Protein AF-A0A914VDE6-F1 (afdb_monomer_lite)

Structure (mmCIF, N/CA/C/O backbone):
data_AF-A0A914VDE6-F1
#
_entry.id   AF-A0A914VDE6-F1
#
loop_
_atom_site.group_PDB
_atom_site.id
_atom_site.type_symbol
_atom_site.label_atom_id
_atom_site.label_alt_id
_atom_site.label_comp_id
_atom_site.label_asym_id
_atom_site.label_entity_id
_atom_site.label_seq_id
_atom_site.pdbx_PDB_ins_code
_atom_site.Cartn_x
_atom_site.Cartn_y
_atom_site.Cartn_z
_atom_site.occupancy
_atom_site.B_iso_or_equiv
_atom_site.auth_seq_id
_atom_site.auth_comp_id
_atom_site.auth_asym_id
_atom_site.auth_atom_id
_atom_site.pdbx_PDB_model_num
ATOM 1 N N . MET A 1 1 ? -70.620 -7.466 1.482 1.00 40.00 1 MET A N 1
ATOM 2 C CA . MET A 1 1 ? -69.254 -8.010 1.643 1.00 40.00 1 MET A CA 1
ATOM 3 C C . MET A 1 1 ? -68.571 -7.242 2.768 1.00 40.00 1 MET A C 1
ATOM 5 O O . MET A 1 1 ? -68.275 -6.070 2.587 1.00 40.00 1 MET A O 1
ATOM 9 N N . ARG A 1 2 ? -68.437 -7.839 3.959 1.00 36.03 2 ARG A N 1
ATOM 10 C CA . ARG A 1 2 ? -67.707 -7.256 5.099 1.00 36.03 2 ARG A CA 1
ATOM 11 C C . ARG A 1 2 ? -66.388 -8.013 5.226 1.00 36.03 2 ARG A C 1
ATOM 13 O O . ARG A 1 2 ? -66.414 -9.221 5.429 1.00 36.03 2 ARG A O 1
ATOM 20 N N . TRP A 1 3 ? -65.269 -7.316 5.065 1.00 41.69 3 TRP A N 1
ATOM 21 C CA . TRP A 1 3 ? -63.942 -7.862 5.333 1.00 41.69 3 TRP A CA 1
ATOM 22 C C . TRP A 1 3 ? -63.671 -7.716 6.829 1.00 41.69 3 TRP A C 1
ATOM 24 O O . TRP A 1 3 ? -63.527 -6.602 7.330 1.00 41.69 3 TRP A O 1
ATOM 34 N N . SER A 1 4 ? -63.657 -8.831 7.554 1.00 43.22 4 SER A N 1
ATOM 35 C CA . SER A 1 4 ? -63.187 -8.857 8.937 1.00 43.22 4 SER A CA 1
ATOM 36 C C . SER A 1 4 ? -61.665 -8.772 8.919 1.00 43.22 4 SER A C 1
ATOM 38 O O . SER A 1 4 ? -60.990 -9.738 8.576 1.00 43.22 4 SER A O 1
ATOM 40 N N . VAL A 1 5 ? -61.120 -7.605 9.259 1.00 53.44 5 VAL A N 1
ATOM 41 C CA . VAL A 1 5 ? -59.685 -7.440 9.504 1.00 53.44 5 VAL A CA 1
ATOM 42 C C . VAL A 1 5 ? -59.390 -8.040 10.878 1.00 53.44 5 VAL A C 1
ATOM 44 O O . VAL A 1 5 ? -59.626 -7.412 11.907 1.00 53.44 5 VAL A O 1
ATOM 47 N N . THR A 1 6 ? -58.922 -9.285 10.915 1.00 48.94 6 THR A N 1
ATOM 48 C CA . THR A 1 6 ? -58.373 -9.888 12.133 1.00 48.94 6 THR A CA 1
ATOM 49 C C . THR A 1 6 ? -57.046 -9.215 12.462 1.00 48.94 6 THR A C 1
ATOM 51 O O . THR A 1 6 ? -56.031 -9.464 11.814 1.00 48.94 6 THR A O 1
ATOM 54 N N . VAL A 1 7 ? -57.063 -8.347 13.473 1.00 59.28 7 VAL A N 1
ATOM 55 C CA . VAL A 1 7 ? -55.859 -7.772 14.077 1.00 59.28 7 VAL A CA 1
ATOM 56 C C . VAL A 1 7 ? -55.113 -8.902 14.785 1.00 59.28 7 VAL A C 1
ATOM 58 O O . VAL A 1 7 ? -55.550 -9.396 15.822 1.00 59.28 7 VAL A O 1
ATOM 61 N N . VAL A 1 8 ? -54.000 -9.347 14.202 1.00 60.84 8 VAL A N 1
ATOM 62 C CA . VAL A 1 8 ? -53.107 -10.325 14.831 1.00 60.84 8 VAL A CA 1
ATOM 63 C C . VAL A 1 8 ? -52.369 -9.617 15.968 1.00 60.84 8 VAL A C 1
ATOM 65 O O . VAL A 1 8 ? -51.414 -8.876 15.743 1.00 60.84 8 VAL A O 1
ATOM 68 N N . LEU A 1 9 ? -52.839 -9.815 17.200 1.00 61.19 9 LEU A N 1
ATOM 69 C CA . LEU A 1 9 ? -52.156 -9.376 18.417 1.00 61.19 9 LEU A CA 1
ATOM 70 C C . LEU A 1 9 ? -50.896 -10.231 18.605 1.00 61.19 9 LEU A C 1
ATOM 72 O O . LEU A 1 9 ? -50.951 -11.340 19.133 1.00 61.19 9 LEU A O 1
ATOM 76 N N . LEU A 1 10 ? -49.752 -9.726 18.140 1.00 60.16 10 LEU A N 1
ATOM 77 C CA . LEU A 1 10 ? -48.447 -10.310 18.448 1.00 60.16 10 LEU A CA 1
ATOM 78 C C . LEU A 1 10 ? -48.245 -10.284 19.974 1.00 60.16 10 LEU A C 1
ATOM 80 O O . LEU A 1 10 ? -48.389 -9.221 20.583 1.00 60.16 10 LEU A O 1
ATOM 84 N N . PRO A 1 11 ? -47.928 -11.422 20.618 1.00 80.56 11 PRO A N 1
ATOM 85 C CA . PRO A 1 11 ? -47.810 -11.480 22.068 1.00 80.56 11 PRO A CA 1
ATOM 86 C C . PRO A 1 11 ? -46.694 -10.542 22.540 1.00 80.56 11 PRO A C 1
ATOM 88 O O . PRO A 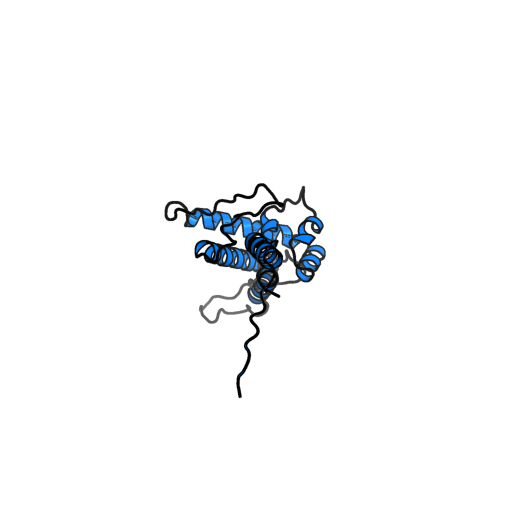1 11 ? -45.637 -10.445 21.914 1.00 80.56 11 PRO A O 1
ATOM 91 N N . SER A 1 12 ? -46.919 -9.859 23.662 1.00 73.75 12 SER A N 1
ATOM 92 C CA . SER A 1 12 ? -46.016 -8.845 24.235 1.00 73.75 12 SER A CA 1
ATOM 93 C C . SER A 1 12 ? -44.564 -9.323 24.381 1.00 73.75 12 SER A C 1
ATOM 95 O O . SER A 1 12 ? -43.633 -8.536 24.224 1.00 73.75 12 SER A O 1
ATOM 97 N N . ALA A 1 13 ? -44.352 -10.625 24.587 1.00 75.19 13 ALA A N 1
ATOM 98 C CA . ALA A 1 13 ? -43.032 -11.251 24.635 1.00 75.19 13 ALA A CA 1
ATOM 99 C C . ALA A 1 13 ? -42.281 -11.242 23.285 1.00 75.19 13 ALA A C 1
ATOM 101 O O . ALA A 1 13 ? -41.056 -11.133 23.271 1.00 75.19 13 ALA A O 1
ATOM 102 N N . LEU A 1 14 ? -42.988 -11.337 22.153 1.00 77.50 14 LEU A N 1
ATOM 103 C CA . LEU A 1 14 ? -42.406 -11.250 20.807 1.00 77.50 14 LEU A CA 1
ATOM 104 C C . LEU A 1 14 ? -42.003 -9.809 20.474 1.00 77.50 14 LEU A C 1
ATOM 106 O O . LEU A 1 14 ? -40.910 -9.595 19.958 1.00 77.50 14 LEU A O 1
ATOM 110 N N . LEU A 1 15 ? -42.829 -8.827 20.856 1.00 79.81 15 LEU A N 1
ATOM 111 C CA . LEU A 1 15 ? -42.495 -7.401 20.756 1.00 79.81 15 LEU A CA 1
ATOM 112 C C . LEU A 1 15 ? -41.271 -7.045 21.607 1.00 79.81 15 LEU A C 1
ATOM 114 O O . LEU A 1 15 ? -40.371 -6.369 21.117 1.00 79.81 15 LEU A O 1
ATOM 118 N N . LEU A 1 16 ? -41.192 -7.551 22.842 1.00 79.88 16 LEU A N 1
ATOM 119 C CA . LEU A 1 16 ? -40.047 -7.320 23.725 1.00 79.88 16 LEU A CA 1
ATOM 120 C C . LEU A 1 16 ? -38.760 -7.966 23.184 1.00 79.88 16 LEU A C 1
ATOM 122 O O . LEU A 1 16 ? -37.699 -7.354 23.244 1.00 79.88 16 LEU A O 1
ATOM 126 N N . ARG A 1 17 ? -38.843 -9.175 22.605 1.00 78.44 17 ARG A N 1
ATOM 127 C CA . ARG A 1 17 ? -37.700 -9.830 21.941 1.00 78.44 17 ARG A CA 1
ATOM 128 C C . ARG A 1 17 ? -37.241 -9.079 20.690 1.00 78.44 17 ARG A C 1
ATOM 130 O O . ARG A 1 17 ? -36.041 -8.93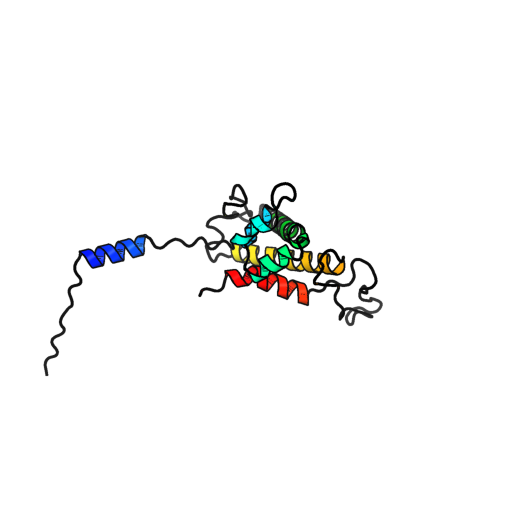2 20.502 1.00 78.44 17 ARG A O 1
ATOM 137 N N . LEU A 1 18 ? -38.162 -8.575 19.869 1.00 77.50 18 LEU A N 1
ATOM 138 C CA . LEU A 1 18 ? -37.838 -7.726 18.715 1.00 77.50 18 LEU A CA 1
ATOM 139 C C . LEU A 1 18 ? -37.200 -6.394 19.143 1.00 77.50 18 LEU A C 1
ATOM 141 O O . LEU A 1 18 ? -36.202 -5.989 18.557 1.00 77.50 18 LEU A O 1
ATOM 145 N N . LEU A 1 19 ? -37.710 -5.754 20.199 1.00 78.06 19 LEU A N 1
ATOM 146 C CA . LEU A 1 19 ? -37.115 -4.549 20.794 1.00 78.06 19 LEU A CA 1
ATOM 147 C C . LEU A 1 19 ? -35.708 -4.807 21.350 1.00 78.06 19 LEU A C 1
ATOM 149 O O . LEU A 1 19 ? -34.807 -4.009 21.114 1.00 78.06 19 LEU A O 1
ATOM 153 N N . LEU A 1 20 ? -35.493 -5.934 22.033 1.00 77.69 20 LEU A N 1
ATOM 154 C CA . LEU A 1 20 ? -34.169 -6.342 22.515 1.00 77.69 20 LEU A CA 1
ATOM 155 C C . LEU A 1 20 ? -33.201 -6.630 21.357 1.00 77.69 20 LEU A C 1
ATOM 157 O O . LEU A 1 20 ? -32.046 -6.229 21.429 1.00 77.69 20 LEU A O 1
ATOM 161 N N . LEU A 1 21 ? -33.660 -7.260 20.271 1.00 70.94 21 LEU A N 1
ATOM 162 C CA . LEU A 1 21 ? -32.840 -7.490 19.075 1.00 70.94 21 LEU A CA 1
ATOM 163 C C . LEU A 1 21 ? -32.467 -6.181 18.362 1.00 70.94 21 LEU A C 1
ATOM 165 O O . LEU A 1 21 ? -31.343 -6.051 17.890 1.00 70.94 21 LEU A O 1
ATOM 169 N N . LEU A 1 22 ? -33.365 -5.190 18.337 1.00 65.38 22 LEU A N 1
ATOM 170 C CA . LEU A 1 22 ? -33.079 -3.856 17.795 1.00 65.38 22 LEU A CA 1
ATOM 171 C C . LEU A 1 22 ? -32.087 -3.072 18.675 1.00 65.38 22 LEU A C 1
ATOM 173 O O . LEU A 1 22 ? -31.223 -2.369 18.151 1.00 65.38 22 LEU A O 1
ATOM 177 N N . LEU A 1 23 ? -32.160 -3.231 20.002 1.00 60.91 23 LEU A N 1
ATOM 178 C CA . LEU A 1 23 ? -31.222 -2.629 20.962 1.00 60.91 23 LEU A CA 1
ATOM 179 C C . LEU A 1 23 ? -29.826 -3.277 20.939 1.00 60.91 23 LEU A C 1
ATOM 181 O O . LEU A 1 23 ? -28.852 -2.622 21.304 1.00 60.91 23 LEU A O 1
ATOM 185 N N . VAL A 1 24 ? -29.713 -4.531 20.489 1.00 57.75 24 VAL A N 1
ATOM 186 C CA . VAL A 1 24 ? -28.442 -5.266 20.322 1.00 57.75 24 VAL A CA 1
ATOM 187 C C . VAL A 1 24 ? -28.056 -5.335 18.840 1.00 57.75 24 VAL A C 1
ATOM 189 O O . VAL A 1 24 ? -27.481 -6.311 18.369 1.00 57.75 24 VAL A O 1
ATOM 192 N N . SER A 1 25 ? -28.347 -4.282 18.073 1.00 54.47 25 SER A N 1
ATOM 193 C CA . SER A 1 25 ? -27.702 -4.109 16.772 1.00 54.47 25 SER A CA 1
ATOM 194 C C . SER A 1 25 ? -26.197 -3.965 17.033 1.00 54.47 25 SER A C 1
ATOM 196 O O . SER A 1 25 ? -25.809 -2.990 17.686 1.00 54.47 25 SER A O 1
ATOM 198 N N . PRO A 1 26 ? -25.324 -4.894 16.592 1.00 55.38 26 PRO A N 1
ATOM 199 C CA . PRO A 1 26 ? -23.895 -4.686 16.733 1.00 55.38 26 PRO A CA 1
ATOM 200 C C . PRO A 1 26 ? -23.574 -3.406 15.969 1.00 55.38 26 PRO A C 1
ATOM 202 O O . PRO A 1 26 ? -23.800 -3.324 14.763 1.00 55.38 26 PRO A O 1
ATOM 205 N N . THR A 1 27 ? -23.090 -2.380 16.671 1.00 52.03 27 THR A N 1
ATOM 206 C CA . THR A 1 27 ? -22.496 -1.214 16.020 1.00 52.03 27 THR A CA 1
ATOM 207 C C . THR A 1 27 ? -21.268 -1.738 15.299 1.00 52.03 27 THR A C 1
ATOM 209 O O . THR A 1 27 ? -20.206 -1.879 15.906 1.00 52.03 27 THR A O 1
ATOM 212 N N . HIS A 1 28 ? -21.449 -2.158 14.051 1.00 54.28 28 HIS A N 1
ATOM 213 C CA . HIS A 1 28 ? -20.405 -2.777 13.266 1.00 54.28 28 HIS A CA 1
ATOM 214 C C . HIS A 1 28 ? -19.329 -1.710 13.082 1.00 54.28 28 HIS A C 1
ATOM 216 O O . HIS A 1 28 ? -19.524 -0.719 12.380 1.00 54.28 28 HIS A O 1
ATOM 222 N N . THR A 1 29 ? -18.230 -1.840 13.821 1.00 54.72 29 THR A N 1
ATOM 223 C CA . THR A 1 29 ? -17.093 -0.934 13.707 1.00 54.72 29 THR A CA 1
ATOM 224 C C . THR A 1 29 ? -16.455 -1.216 12.361 1.00 54.72 29 THR A C 1
ATOM 226 O O . THR A 1 29 ? -15.722 -2.190 12.202 1.00 54.72 29 THR A O 1
ATOM 229 N N . PHE A 1 30 ? -16.802 -0.398 11.380 1.00 69.75 30 PHE A N 1
ATOM 230 C CA . PHE A 1 30 ? -16.391 -0.530 9.994 1.00 69.75 30 PHE A CA 1
ATOM 231 C C . PHE A 1 30 ? -14.993 0.081 9.796 1.00 69.75 30 PHE A C 1
ATOM 233 O O . PHE A 1 30 ? -14.779 0.945 8.958 1.00 69.75 30 PHE A O 1
ATOM 240 N N . GLU A 1 31 ? -14.028 -0.312 10.636 1.00 77.06 31 GLU A N 1
ATOM 241 C CA . GLU A 1 31 ? -12.625 -0.056 10.317 1.00 77.06 31 GLU A CA 1
ATOM 242 C C . GLU A 1 31 ? -12.134 -1.195 9.415 1.00 77.06 31 GLU A C 1
ATOM 244 O O . GLU A 1 31 ? -12.239 -2.365 9.810 1.00 77.06 31 GLU A O 1
ATOM 249 N N . PRO A 1 32 ? -11.577 -0.898 8.229 1.00 83.19 32 PRO A N 1
ATOM 250 C CA . PRO A 1 32 ? -11.040 -1.929 7.361 1.00 83.19 32 PRO A CA 1
ATOM 251 C C . PRO A 1 32 ? -9.931 -2.701 8.068 1.00 83.19 32 PRO A C 1
ATOM 253 O O . PRO A 1 32 ? -8.920 -2.137 8.492 1.00 83.19 32 PRO A O 1
ATOM 256 N N . LYS A 1 33 ? -10.088 -4.024 8.159 1.00 86.94 33 LYS A N 1
ATOM 257 C CA . LYS A 1 33 ? -9.131 -4.879 8.875 1.00 86.94 33 LYS A CA 1
ATOM 258 C C . LYS A 1 33 ? -7.705 -4.746 8.328 1.00 86.94 33 LYS A C 1
ATOM 260 O O . LYS A 1 33 ? -6.751 -4.823 9.095 1.00 86.94 33 LYS A O 1
ATOM 265 N N . TRP A 1 34 ? -7.540 -4.475 7.035 1.00 89.56 34 TRP A N 1
ATOM 266 C CA . TRP A 1 34 ? -6.225 -4.349 6.402 1.00 89.56 34 TRP A CA 1
ATOM 267 C C . TRP A 1 34 ? -5.365 -3.206 6.9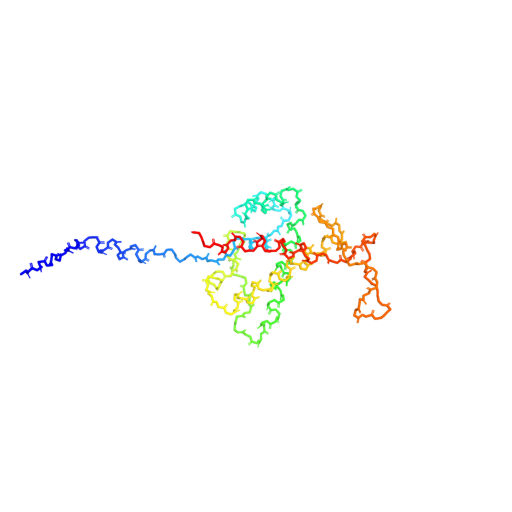78 1.00 89.56 34 TRP A C 1
ATOM 269 O O . TRP A 1 34 ? -4.139 -3.271 6.887 1.00 89.56 34 TRP A O 1
ATOM 279 N N . TRP A 1 35 ? -5.950 -2.210 7.664 1.00 91.00 35 TRP A N 1
ATOM 280 C CA . TRP A 1 35 ? -5.184 -1.179 8.385 1.00 91.00 35 TRP A CA 1
ATOM 281 C C . TRP A 1 35 ? -4.281 -1.755 9.484 1.00 91.00 35 TRP A C 1
ATOM 283 O O . TRP A 1 35 ? -3.317 -1.101 9.886 1.00 91.00 35 TRP A O 1
ATOM 293 N N . ARG A 1 36 ? -4.490 -3.013 9.911 1.00 91.06 36 ARG A N 1
ATOM 294 C CA . ARG A 1 36 ? -3.564 -3.729 10.811 1.00 91.06 36 ARG A CA 1
ATOM 295 C C . ARG A 1 36 ? -2.145 -3.846 10.291 1.00 91.06 36 ARG A C 1
ATOM 297 O O . ARG A 1 36 ? -1.229 -3.941 11.107 1.00 91.06 36 ARG A O 1
ATOM 304 N N . LEU A 1 37 ? -1.946 -3.780 8.977 1.00 94.06 37 LEU A N 1
ATOM 305 C CA . LEU A 1 37 ? -0.615 -3.783 8.374 1.00 94.06 37 LEU A CA 1
ATOM 306 C C . LEU A 1 37 ? 0.268 -2.641 8.898 1.00 94.06 37 LEU A C 1
ATOM 308 O O . LEU A 1 37 ? 1.481 -2.803 8.970 1.00 94.06 37 LEU A O 1
ATOM 312 N N . TYR A 1 38 ? -0.315 -1.530 9.363 1.00 94.69 38 TYR A N 1
ATOM 313 C CA . TYR A 1 38 ? 0.421 -0.443 10.019 1.00 94.69 38 TYR A CA 1
ATOM 314 C C . TYR A 1 38 ? 1.337 -0.930 11.161 1.00 94.69 38 TYR A C 1
ATOM 316 O O . TYR A 1 38 ? 2.449 -0.421 11.338 1.00 94.69 38 TYR A O 1
ATOM 324 N N . TRP A 1 39 ? 0.905 -1.946 11.915 1.00 93.38 39 TRP A N 1
ATOM 325 C CA . TRP A 1 39 ? 1.635 -2.505 13.059 1.00 93.38 39 TRP A CA 1
ATOM 326 C C . TRP A 1 39 ? 2.693 -3.548 12.681 1.00 93.38 39 TRP A C 1
ATOM 328 O O . TRP A 1 39 ? 3.300 -4.153 13.566 1.00 93.38 39 TRP A O 1
ATOM 338 N N . TYR A 1 40 ? 2.932 -3.777 11.389 1.00 95.12 40 TYR A N 1
ATOM 339 C CA . T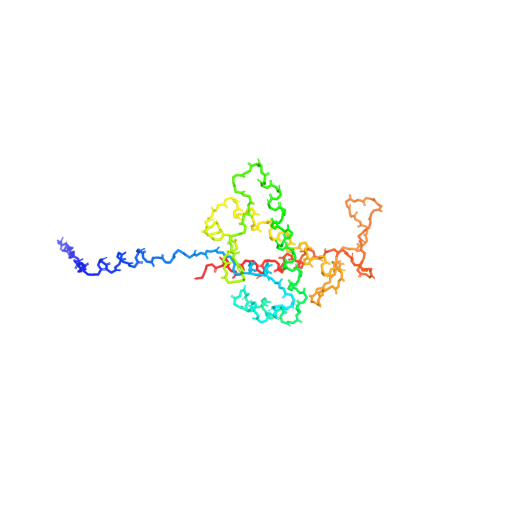YR A 1 40 ? 3.933 -4.733 10.933 1.00 95.12 40 TYR A CA 1
ATOM 340 C C . TYR A 1 40 ? 5.317 -4.453 11.527 1.00 95.12 40 TYR A C 1
ATOM 342 O O . TYR A 1 40 ? 5.838 -3.342 11.460 1.00 95.12 40 TYR A O 1
ATOM 350 N N . ASN A 1 41 ? 5.927 -5.486 12.091 1.00 94.06 41 ASN A N 1
ATOM 351 C CA . ASN A 1 41 ? 7.280 -5.433 12.611 1.00 94.06 41 ASN A CA 1
ATOM 352 C C . ASN A 1 41 ? 7.958 -6.737 12.171 1.00 94.06 41 ASN A C 1
ATOM 354 O O . ASN A 1 41 ? 7.456 -7.797 12.551 1.00 94.06 41 ASN A O 1
ATOM 358 N N . PRO A 1 42 ? 9.050 -6.671 11.389 1.00 94.06 42 PRO A N 1
ATOM 359 C CA . PRO A 1 42 ? 9.698 -7.861 10.840 1.00 94.06 42 PRO A CA 1
ATOM 360 C C . PRO A 1 42 ? 10.243 -8.809 11.918 1.00 94.06 42 PRO A C 1
ATOM 362 O O . PRO A 1 42 ? 10.340 -10.004 11.675 1.00 94.06 42 PRO A O 1
ATOM 365 N N . GLU A 1 43 ? 10.555 -8.310 13.117 1.00 94.44 43 GLU A N 1
ATOM 366 C CA . GLU A 1 43 ? 11.065 -9.124 14.228 1.00 94.44 43 GLU A CA 1
ATOM 367 C C . GLU A 1 43 ? 9.952 -9.863 14.984 1.00 94.44 43 GLU A C 1
ATOM 369 O O . GLU A 1 43 ? 10.209 -10.859 15.655 1.00 94.44 43 GLU A O 1
ATOM 374 N N . LYS A 1 44 ? 8.710 -9.363 14.916 1.00 90.75 44 LYS A N 1
ATOM 375 C CA . LYS A 1 44 ? 7.592 -9.842 15.751 1.00 90.75 44 LYS A CA 1
ATOM 376 C C . LYS A 1 44 ? 6.471 -10.512 14.968 1.00 90.75 44 LYS A C 1
ATOM 378 O O . LYS A 1 44 ? 5.699 -11.265 15.551 1.00 90.75 44 LYS A O 1
ATOM 383 N N . HIS A 1 45 ? 6.337 -10.211 13.680 1.00 92.75 45 HIS A N 1
ATOM 384 C CA . HIS A 1 45 ? 5.188 -10.623 12.885 1.00 92.75 45 HIS A CA 1
ATOM 385 C C . HIS A 1 45 ? 5.637 -11.334 11.607 1.00 92.75 45 HIS A C 1
ATOM 387 O O . HIS A 1 45 ? 6.180 -10.711 10.696 1.00 92.75 45 HIS A O 1
ATOM 393 N N . ALA A 1 46 ? 5.337 -12.630 11.516 1.00 92.56 46 ALA A N 1
ATOM 394 C CA . ALA A 1 46 ? 5.377 -13.370 10.257 1.00 92.56 46 ALA A CA 1
ATOM 395 C C . ALA A 1 46 ? 4.143 -13.048 9.394 1.00 92.56 46 ALA A C 1
ATOM 397 O O . ALA A 1 46 ? 3.137 -12.544 9.897 1.00 92.56 46 ALA A O 1
ATOM 398 N N . VAL A 1 47 ? 4.177 -13.394 8.103 1.00 92.12 47 VAL A N 1
ATOM 399 C CA . VAL A 1 47 ? 3.061 -13.138 7.171 1.00 92.12 47 VAL A CA 1
ATOM 400 C C . VAL A 1 47 ? 1.728 -13.743 7.630 1.00 92.12 47 VAL A C 1
ATOM 402 O O . VAL A 1 47 ? 0.689 -13.099 7.496 1.00 92.12 47 VAL A O 1
ATOM 405 N N . HIS A 1 48 ? 1.759 -14.923 8.257 1.00 92.94 48 HIS A N 1
ATOM 406 C CA . HIS A 1 48 ? 0.573 -15.614 8.778 1.00 92.94 48 HIS A CA 1
ATOM 407 C C . HIS A 1 48 ? -0.196 -14.802 9.829 1.00 92.94 48 HIS A C 1
ATOM 409 O O . HIS A 1 48 ? -1.410 -14.936 9.941 1.00 92.94 48 HIS A O 1
ATOM 415 N N . HIS A 1 49 ? 0.477 -13.892 10.547 1.00 92.56 49 HIS A N 1
ATOM 416 C CA . HIS A 1 49 ? -0.174 -12.978 11.494 1.00 92.56 49 HIS A CA 1
ATOM 417 C C . HIS A 1 49 ? -1.260 -12.117 10.829 1.00 92.56 49 HIS A C 1
ATOM 419 O O . HIS A 1 49 ? -2.205 -11.691 11.489 1.00 92.56 49 HIS A O 1
ATOM 425 N N . PHE A 1 50 ? -1.135 -11.854 9.523 1.00 92.25 50 PHE A N 1
ATOM 426 C CA . PHE A 1 50 ? -2.032 -10.965 8.785 1.00 92.25 50 PHE A CA 1
ATOM 427 C C . PHE A 1 50 ? -3.159 -11.669 8.031 1.00 92.25 50 PHE A C 1
ATOM 429 O O . PHE A 1 50 ? -4.002 -10.985 7.454 1.00 92.25 50 PHE A O 1
ATOM 436 N N . GLU A 1 51 ? -3.232 -13.000 8.083 1.00 92.12 51 GLU A N 1
ATOM 437 C CA . GLU A 1 51 ? -4.331 -13.783 7.508 1.00 92.12 51 GLU A CA 1
ATOM 438 C C . GLU A 1 51 ? -5.731 -13.252 7.879 1.00 92.12 51 GLU A C 1
ATOM 440 O O . GLU A 1 51 ? -6.502 -12.957 6.966 1.00 92.12 51 GLU A O 1
ATOM 445 N N . PRO A 1 52 ? -6.075 -12.999 9.162 1.00 90.12 52 PRO A N 1
ATOM 446 C CA . PRO A 1 52 ? -7.419 -12.534 9.524 1.00 90.12 52 PRO A CA 1
ATOM 447 C C . PRO A 1 52 ? -7.722 -11.090 9.087 1.00 90.12 52 PRO A C 1
ATOM 449 O O . PRO A 1 52 ? -8.861 -10.627 9.221 1.00 90.12 52 PRO A O 1
ATOM 452 N N . PHE A 1 53 ? -6.712 -10.356 8.612 1.00 89.44 53 PHE A N 1
ATOM 453 C CA . PHE A 1 53 ? -6.812 -8.949 8.225 1.00 89.44 53 PHE A CA 1
ATOM 454 C C . PHE A 1 53 ? -6.829 -8.741 6.710 1.00 89.44 53 PHE A C 1
ATOM 456 O O . PHE A 1 53 ? -7.008 -7.613 6.251 1.00 89.44 53 PHE A O 1
ATOM 463 N N . LEU A 1 54 ? -6.646 -9.815 5.941 1.00 91.25 54 LEU A N 1
ATOM 464 C CA . LEU A 1 54 ? -6.517 -9.807 4.492 1.00 91.25 54 LEU A CA 1
ATOM 465 C C . LEU A 1 54 ? -7.594 -10.686 3.854 1.00 91.25 54 LEU A C 1
ATOM 467 O O . LEU A 1 54 ? -8.107 -11.617 4.461 1.00 91.25 54 LEU A O 1
ATOM 471 N N . SER A 1 55 ? -7.968 -10.368 2.616 1.00 90.56 55 SER A N 1
ATOM 472 C CA . SER A 1 55 ? -8.832 -11.254 1.842 1.00 90.56 55 SER A CA 1
ATOM 473 C C . SER A 1 55 ? -8.001 -12.427 1.331 1.00 90.56 55 SER A C 1
ATOM 475 O O . SER A 1 55 ? -6.813 -12.244 1.071 1.00 90.56 55 SER A O 1
ATOM 477 N N . ASP A 1 56 ? -8.604 -13.599 1.110 1.00 90.88 56 ASP A N 1
ATOM 478 C CA . ASP A 1 56 ? -7.864 -14.813 0.717 1.00 90.88 56 ASP A CA 1
ATOM 479 C C . ASP A 1 56 ? -6.889 -14.590 -0.446 1.00 90.88 56 ASP A C 1
ATOM 481 O O . ASP A 1 56 ? -5.751 -15.054 -0.425 1.00 90.88 56 ASP A O 1
ATOM 485 N N . GLY A 1 57 ? -7.320 -13.847 -1.471 1.00 92.25 57 GLY A N 1
ATOM 486 C CA . GLY A 1 57 ? -6.482 -13.536 -2.628 1.00 92.25 57 GLY A CA 1
ATOM 487 C C . GLY A 1 57 ? -5.296 -12.634 -2.281 1.00 92.25 57 GLY A C 1
ATOM 488 O O . GLY A 1 57 ? -4.201 -12.841 -2.799 1.00 92.25 57 GLY A O 1
ATOM 489 N N . MET A 1 58 ? -5.497 -11.658 -1.394 1.00 94.25 58 MET A N 1
ATOM 490 C CA . MET A 1 58 ? -4.431 -10.763 -0.945 1.00 94.25 58 MET A CA 1
ATOM 491 C C . MET A 1 58 ? -3.466 -11.472 0.007 1.00 94.25 58 MET A C 1
ATOM 493 O O . MET A 1 58 ? -2.255 -11.329 -0.129 1.00 94.25 58 MET A O 1
ATOM 497 N N . TYR A 1 59 ? -3.989 -12.293 0.918 1.00 94.81 59 TYR A N 1
ATOM 498 C CA . TYR A 1 59 ? -3.178 -13.105 1.815 1.00 94.81 59 TYR A CA 1
ATOM 499 C C . TYR A 1 59 ? -2.260 -14.053 1.038 1.00 94.81 59 TYR A C 1
ATOM 501 O O . TYR A 1 59 ? -1.051 -14.044 1.257 1.00 94.81 59 TYR A O 1
ATOM 509 N N . ARG A 1 60 ? -2.794 -14.791 0.052 1.00 95.38 60 ARG A N 1
ATOM 510 C CA . ARG A 1 60 ? -1.980 -15.654 -0.824 1.00 95.38 60 ARG A CA 1
ATOM 511 C C . ARG A 1 60 ? -0.867 -14.880 -1.528 1.00 95.38 60 ARG A C 1
ATOM 513 O O . ARG A 1 60 ? 0.239 -15.396 -1.634 1.00 95.38 60 ARG A O 1
ATOM 520 N N . ARG A 1 61 ? -1.141 -13.649 -1.974 1.00 95.62 61 ARG A N 1
ATOM 521 C CA . ARG A 1 61 ? -0.135 -12.785 -2.607 1.00 95.62 61 ARG A CA 1
ATOM 522 C C . ARG A 1 61 ? 0.987 -12.414 -1.637 1.00 95.62 61 ARG A C 1
ATOM 524 O O . ARG A 1 61 ? 2.144 -12.524 -2.006 1.00 95.62 61 ARG A O 1
ATOM 531 N N . PHE A 1 62 ? 0.671 -12.042 -0.396 1.00 95.94 62 PHE A N 1
ATOM 532 C CA . PHE A 1 62 ? 1.700 -11.744 0.611 1.00 95.94 62 PHE A CA 1
ATOM 533 C C . PHE A 1 62 ? 2.473 -12.979 1.071 1.00 95.94 62 PHE A C 1
ATOM 535 O O . PHE A 1 62 ? 3.631 -12.860 1.450 1.00 95.94 62 PHE A O 1
ATOM 542 N N . VAL A 1 63 ? 1.863 -14.166 1.044 1.00 96.50 63 VAL A N 1
ATOM 543 C CA . VAL A 1 63 ? 2.587 -15.421 1.300 1.00 96.50 63 VAL A CA 1
ATOM 544 C C . VAL A 1 63 ? 3.572 -15.721 0.167 1.00 96.50 63 VAL A C 1
ATOM 546 O O . VAL A 1 63 ? 4.693 -16.137 0.439 1.00 96.50 63 VAL A O 1
ATOM 549 N N . GLN A 1 64 ? 3.169 -15.497 -1.089 1.00 96.62 64 GLN A N 1
ATOM 550 C CA . GLN A 1 64 ? 4.048 -15.648 -2.256 1.00 96.62 64 GLN A CA 1
ATOM 551 C C . GLN A 1 64 ? 5.185 -14.625 -2.253 1.00 96.62 64 GLN A C 1
ATOM 553 O O . GLN A 1 64 ? 6.312 -14.968 -2.597 1.00 96.62 64 GLN A O 1
ATOM 558 N N . ASP A 1 65 ? 4.888 -13.395 -1.840 1.00 97.31 65 ASP A N 1
ATOM 559 C CA . ASP A 1 65 ? 5.849 -12.306 -1.772 1.00 97.31 65 ASP A CA 1
ATOM 560 C C . ASP A 1 65 ? 5.702 -11.506 -0.462 1.00 97.31 65 ASP A C 1
ATOM 562 O O . ASP A 1 65 ? 4.927 -10.544 -0.376 1.00 97.31 65 ASP A O 1
ATOM 566 N N . PRO A 1 66 ? 6.451 -11.879 0.590 1.00 96.19 66 PRO A N 1
ATOM 567 C CA . PRO A 1 66 ? 6.403 -11.180 1.870 1.00 96.19 66 PRO A CA 1
ATOM 568 C C . PRO A 1 66 ? 6.920 -9.736 1.819 1.00 96.19 66 PRO A C 1
ATOM 570 O O . PRO A 1 66 ? 6.669 -8.980 2.763 1.00 96.19 66 PRO A O 1
ATOM 573 N N . ALA A 1 67 ? 7.607 -9.316 0.745 1.00 96.94 67 ALA A N 1
ATOM 574 C CA . ALA A 1 67 ? 8.138 -7.957 0.611 1.00 96.94 67 ALA A CA 1
ATOM 575 C C . ALA A 1 67 ? 7.029 -6.897 0.528 1.00 96.94 67 ALA A C 1
ATOM 577 O O . ALA A 1 67 ? 7.247 -5.729 0.854 1.00 96.94 67 ALA A O 1
ATOM 578 N N . TYR A 1 68 ? 5.797 -7.299 0.214 1.00 97.50 68 TYR A N 1
ATOM 579 C CA . TYR A 1 68 ? 4.649 -6.409 0.317 1.00 97.50 68 TYR A CA 1
ATOM 580 C C . TYR A 1 68 ? 4.385 -5.896 1.743 1.00 97.50 68 TYR A C 1
ATOM 582 O O . TYR A 1 68 ? 3.918 -4.767 1.896 1.00 97.50 68 TYR A O 1
ATOM 590 N N . LEU A 1 69 ? 4.670 -6.680 2.792 1.00 97.00 69 LEU A N 1
ATOM 591 C CA . LEU A 1 69 ? 4.400 -6.277 4.178 1.00 97.00 69 LEU A CA 1
ATOM 592 C C . LEU A 1 69 ? 5.119 -4.974 4.567 1.00 97.00 69 LEU A C 1
ATOM 594 O O . LEU A 1 69 ? 4.431 -4.029 4.965 1.00 97.00 69 LEU A O 1
ATOM 598 N N . PRO A 1 70 ? 6.458 -4.856 4.440 1.00 97.69 70 PRO A N 1
ATOM 599 C CA . PRO A 1 70 ? 7.146 -3.602 4.734 1.00 97.69 70 PRO A CA 1
ATOM 600 C C . PRO A 1 70 ? 6.717 -2.456 3.810 1.00 97.69 70 PRO A C 1
ATOM 602 O O . PRO A 1 70 ? 6.602 -1.329 4.290 1.00 97.69 70 PRO A O 1
ATOM 605 N N . VAL A 1 71 ? 6.431 -2.726 2.529 1.00 98.12 71 VAL A N 1
ATOM 606 C CA . VAL A 1 71 ? 6.005 -1.702 1.557 1.00 98.12 71 VAL A CA 1
ATOM 607 C C . VAL A 1 71 ? 4.665 -1.083 1.959 1.00 98.12 71 VAL A C 1
ATOM 609 O O . VAL A 1 71 ? 4.560 0.136 2.103 1.00 98.12 71 VAL A O 1
ATOM 612 N N . VAL A 1 72 ? 3.641 -1.907 2.201 1.00 97.88 72 VAL A N 1
ATOM 613 C CA . VAL A 1 72 ? 2.303 -1.417 2.568 1.00 97.88 72 VAL A CA 1
ATOM 614 C C . VAL A 1 72 ? 2.294 -0.819 3.976 1.00 97.88 72 VAL A C 1
ATOM 616 O O . VAL A 1 72 ? 1.698 0.236 4.195 1.00 97.88 72 VAL A O 1
ATOM 619 N N . ALA A 1 73 ? 2.987 -1.437 4.936 1.00 97.31 73 ALA A N 1
ATOM 620 C CA . ALA A 1 73 ? 3.092 -0.898 6.291 1.00 97.31 73 ALA A CA 1
ATOM 621 C C . ALA A 1 73 ? 3.801 0.464 6.326 1.00 97.31 73 ALA A C 1
ATOM 623 O O . ALA A 1 73 ? 3.369 1.370 7.042 1.00 97.31 73 ALA A O 1
ATOM 624 N N . GLY A 1 74 ? 4.874 0.620 5.544 1.00 98.19 74 GLY A N 1
ATOM 625 C CA . GLY A 1 74 ? 5.576 1.889 5.370 1.00 98.19 74 GLY A CA 1
ATOM 626 C C . GLY A 1 74 ? 4.669 2.964 4.775 1.00 98.19 74 GLY A C 1
ATOM 627 O O . GLY A 1 74 ? 4.564 4.050 5.344 1.00 98.19 74 GLY A O 1
ATOM 628 N N . ALA A 1 75 ? 3.934 2.629 3.711 1.00 98.19 75 ALA A N 1
ATOM 629 C CA . ALA A 1 75 ? 2.977 3.533 3.074 1.00 98.19 75 ALA A CA 1
ATOM 630 C C . ALA A 1 75 ? 1.900 4.035 4.049 1.00 98.19 75 ALA A C 1
ATOM 632 O O . ALA A 1 75 ? 1.586 5.224 4.080 1.00 98.19 75 ALA A O 1
ATOM 633 N N . LEU A 1 76 ? 1.361 3.146 4.890 1.00 96.75 76 LEU A N 1
ATOM 634 C CA . LEU A 1 76 ? 0.383 3.512 5.917 1.00 96.75 76 LEU A CA 1
ATOM 635 C C . LEU A 1 76 ? 0.964 4.466 6.968 1.00 96.75 76 LEU A C 1
ATOM 637 O O . LEU A 1 76 ? 0.300 5.418 7.377 1.00 96.75 76 LEU A O 1
ATOM 641 N N . ARG A 1 77 ? 2.210 4.241 7.401 1.00 96.44 77 ARG A N 1
ATOM 642 C CA . ARG A 1 77 ? 2.884 5.138 8.353 1.00 96.44 77 ARG A CA 1
ATOM 643 C C . ARG A 1 77 ? 3.110 6.520 7.761 1.00 96.44 77 ARG A C 1
ATOM 645 O O . ARG A 1 77 ? 2.808 7.500 8.439 1.00 96.44 77 ARG A O 1
ATOM 652 N N . GLU A 1 78 ? 3.588 6.588 6.520 1.00 97.25 78 GLU A N 1
ATOM 653 C CA . GLU A 1 78 ? 3.778 7.847 5.791 1.00 97.25 78 GLU A CA 1
ATOM 654 C C . GLU A 1 78 ? 2.441 8.588 5.648 1.00 97.25 78 GLU A C 1
ATOM 656 O O . GLU A 1 78 ? 2.343 9.757 6.020 1.00 97.25 78 GLU A O 1
ATOM 661 N N . ALA A 1 79 ? 1.380 7.891 5.225 1.00 96.50 79 ALA A N 1
ATOM 662 C CA . ALA A 1 79 ? 0.039 8.458 5.092 1.00 96.50 79 ALA A CA 1
ATOM 663 C C . ALA A 1 79 ? -0.467 9.071 6.405 1.00 96.50 79 ALA A C 1
ATOM 665 O O . ALA A 1 79 ? -0.937 10.206 6.427 1.00 96.50 79 ALA A O 1
ATOM 666 N N . PHE A 1 80 ? -0.352 8.357 7.527 1.00 94.69 80 PHE A N 1
ATOM 667 C CA . PHE A 1 80 ? -0.837 8.874 8.807 1.00 94.69 80 PHE A CA 1
ATOM 668 C C . PHE A 1 80 ? 0.037 9.993 9.368 1.00 94.69 80 PHE A C 1
ATOM 670 O O . PHE A 1 80 ? -0.490 10.896 10.015 1.00 94.69 80 PHE A O 1
ATOM 677 N N . GLN A 1 81 ? 1.345 9.983 9.110 1.00 94.81 81 GLN A N 1
ATOM 678 C CA . GLN A 1 81 ? 2.211 11.120 9.430 1.00 94.81 81 GLN A CA 1
ATOM 679 C C . GLN A 1 81 ? 1.806 12.366 8.634 1.00 94.81 81 GLN A C 1
ATOM 681 O O . GLN A 1 81 ? 1.638 13.427 9.235 1.00 94.81 81 GLN A O 1
ATOM 686 N N . LEU A 1 82 ? 1.561 12.227 7.326 1.00 94.94 82 LEU A N 1
ATOM 687 C CA . LEU A 1 82 ? 1.058 13.309 6.474 1.00 94.94 82 LEU A CA 1
ATOM 688 C C . LEU A 1 82 ? -0.299 13.826 6.951 1.00 94.94 82 LEU A C 1
ATOM 690 O O . LEU A 1 82 ? -0.502 15.032 7.031 1.00 94.94 82 LEU A O 1
ATOM 694 N N . CYS A 1 83 ? -1.211 12.922 7.309 1.00 94.75 83 CYS A N 1
ATOM 695 C CA . CYS A 1 83 ? -2.521 13.282 7.842 1.00 94.75 83 CYS A CA 1
ATOM 696 C C . CYS A 1 83 ? -2.382 14.176 9.076 1.00 94.75 83 CYS A C 1
ATOM 698 O O . CYS A 1 83 ? -2.941 15.271 9.114 1.00 94.75 83 CYS A O 1
ATOM 700 N N . ARG A 1 84 ? -1.585 13.734 10.062 1.00 93.94 84 ARG A N 1
ATOM 701 C CA . ARG A 1 84 ? -1.327 14.513 11.278 1.00 93.94 84 ARG A CA 1
ATOM 702 C C . ARG A 1 84 ? -0.745 15.877 10.939 1.00 93.94 84 ARG A C 1
ATOM 704 O O . ARG A 1 84 ? -1.262 16.874 11.421 1.00 93.94 84 ARG A O 1
ATOM 711 N N . PHE A 1 85 ? 0.275 15.915 10.085 1.00 93.12 85 PHE A N 1
ATOM 712 C CA . PHE A 1 85 ? 0.937 17.152 9.682 1.00 93.12 85 PHE A CA 1
ATOM 713 C C . PHE A 1 85 ? -0.027 18.155 9.031 1.00 93.12 85 PHE A C 1
ATOM 715 O O . PHE A 1 85 ? -0.051 19.315 9.425 1.00 93.12 85 PHE A O 1
ATOM 722 N N . HIS A 1 86 ? -0.853 17.713 8.078 1.00 91.25 86 HIS A N 1
ATOM 723 C CA . HIS A 1 86 ? -1.789 18.593 7.370 1.00 91.25 86 HIS A CA 1
ATOM 724 C C . HIS A 1 86 ? -2.979 19.041 8.225 1.00 91.25 86 HIS A C 1
ATOM 726 O O . HIS A 1 86 ? -3.480 20.146 8.033 1.00 91.25 86 HIS A O 1
ATOM 732 N N . MET A 1 87 ? -3.441 18.199 9.151 1.00 90.94 87 MET A N 1
ATOM 733 C CA . MET A 1 87 ? -4.603 18.506 9.990 1.00 90.94 87 MET A CA 1
ATOM 734 C C . MET A 1 87 ? -4.236 19.292 11.256 1.00 90.94 87 MET A C 1
ATOM 736 O O . MET A 1 87 ? -5.084 19.975 11.836 1.00 90.94 87 MET A O 1
ATOM 740 N N . GLN A 1 88 ? -2.979 19.217 11.699 1.00 90.31 88 GLN A N 1
ATOM 741 C CA . GLN A 1 88 ? -2.515 19.867 12.920 1.00 90.31 88 GLN A CA 1
ATOM 742 C C . GLN A 1 88 ? -2.644 21.395 12.835 1.00 90.31 88 GLN A C 1
ATOM 744 O O . GLN A 1 88 ? -2.179 22.037 11.899 1.00 90.31 88 GLN A O 1
ATOM 749 N N . GLY A 1 89 ? -3.278 21.987 13.850 1.00 85.75 89 GLY A N 1
ATOM 750 C CA . GLY A 1 89 ? -3.450 23.438 13.977 1.00 85.75 89 GLY A CA 1
ATOM 751 C C . GLY A 1 89 ? -4.595 24.035 13.149 1.00 85.75 89 GLY A C 1
ATOM 752 O O . GLY A 1 89 ? -5.017 25.145 13.450 1.00 85.75 89 GLY A O 1
ATOM 753 N N . GLN A 1 90 ? -5.125 23.306 12.163 1.00 84.06 90 GLN A N 1
ATOM 754 C CA . GLN A 1 90 ? -6.248 23.738 11.314 1.00 84.06 90 GLN A CA 1
ATOM 755 C C . GLN A 1 90 ? -7.562 23.026 11.677 1.00 84.06 90 GLN A C 1
ATOM 757 O O . GLN A 1 90 ? -8.639 23.606 11.558 1.00 84.06 90 GLN A O 1
ATOM 762 N N . HIS A 1 91 ? -7.486 21.775 12.146 1.00 85.31 91 HIS A N 1
ATOM 763 C CA . HIS A 1 91 ? -8.647 20.936 12.438 1.00 85.31 91 HIS A CA 1
ATOM 764 C C . HIS A 1 91 ? -8.610 20.385 13.873 1.00 85.31 91 HIS A C 1
ATOM 766 O O . HIS A 1 91 ? -7.547 20.077 14.411 1.00 85.31 91 HIS A O 1
ATOM 772 N N . TYR A 1 92 ? -9.789 20.226 14.493 1.00 86.06 92 TYR A N 1
ATOM 773 C CA . TYR A 1 92 ? -9.927 19.616 15.827 1.00 86.06 92 TYR A CA 1
ATOM 774 C C . TYR A 1 92 ? -9.510 18.143 15.846 1.00 86.06 92 TYR A C 1
ATOM 776 O O . TYR A 1 92 ? -8.996 17.646 16.846 1.00 86.06 92 TYR A O 1
ATOM 784 N N . TRP A 1 93 ? -9.738 17.443 14.735 1.00 87.19 93 TRP A N 1
ATOM 785 C CA . TRP A 1 93 ? -9.293 16.075 14.542 1.00 87.19 93 TRP A CA 1
ATOM 786 C C . TRP A 1 93 ? -7.950 16.081 13.813 1.00 87.19 93 TRP A C 1
ATOM 788 O O . TRP A 1 93 ? -7.857 16.503 12.665 1.00 87.19 93 TRP A O 1
ATOM 798 N N . ASN A 1 94 ? -6.907 15.608 14.488 1.00 88.81 94 ASN A N 1
ATOM 799 C CA . ASN A 1 94 ? -5.525 15.626 14.012 1.00 88.81 94 ASN A CA 1
ATOM 800 C C . ASN A 1 94 ? -4.990 14.209 13.762 1.00 88.81 94 ASN A C 1
ATOM 802 O O . ASN A 1 94 ? -3.847 13.920 14.091 1.00 88.81 94 ASN A O 1
ATOM 806 N N . CYS A 1 95 ? -5.823 13.313 13.229 1.00 90.62 95 CYS A N 1
ATOM 807 C CA . CYS A 1 95 ? -5.479 11.917 12.932 1.00 90.62 95 CYS A CA 1
ATOM 808 C C . CYS A 1 95 ? -4.832 11.133 14.100 1.00 90.62 95 CYS A C 1
ATOM 810 O O . CYS A 1 95 ? -3.766 10.525 13.918 1.00 90.62 95 CYS A O 1
ATOM 812 N N . PRO A 1 96 ? -5.443 11.123 15.305 1.00 89.12 96 PRO A N 1
ATOM 813 C CA . PRO A 1 96 ? -4.921 10.369 16.436 1.00 89.12 96 PRO A CA 1
ATOM 814 C C . PRO A 1 96 ? -5.045 8.862 16.187 1.00 89.12 96 PRO A C 1
ATOM 816 O O . PRO A 1 96 ? -6.122 8.366 15.860 1.00 89.12 96 PRO A O 1
ATOM 819 N N . ILE A 1 97 ? -3.950 8.127 16.386 1.00 89.75 97 ILE A N 1
ATOM 820 C CA . ILE A 1 97 ? -3.977 6.660 16.421 1.00 89.75 97 ILE A CA 1
ATOM 821 C C . ILE A 1 97 ? -4.344 6.254 17.849 1.00 89.75 97 ILE A C 1
ATOM 823 O O . ILE A 1 97 ? -3.578 6.507 18.777 1.00 89.75 97 ILE A O 1
ATOM 827 N N . VAL A 1 98 ? -5.526 5.668 18.023 1.00 87.31 98 VAL A N 1
ATOM 828 C CA . VAL A 1 98 ? -6.099 5.315 19.332 1.00 87.31 98 VAL A CA 1
ATOM 829 C C . VAL A 1 98 ? -5.837 3.861 19.728 1.00 87.31 98 VAL A C 1
ATOM 831 O O . VAL A 1 98 ? -5.775 3.564 20.919 1.00 87.31 98 VAL A O 1
ATOM 834 N N . GLY A 1 99 ? -5.675 2.963 18.752 1.00 84.50 99 GLY A N 1
ATOM 835 C CA . GLY A 1 99 ? -5.434 1.540 19.000 1.00 84.50 99 GLY A CA 1
ATOM 836 C C . GLY A 1 99 ? -4.051 1.265 19.586 1.00 84.50 99 GLY A C 1
ATOM 837 O O . GLY A 1 99 ? -3.061 1.876 19.179 1.00 84.50 99 GLY A O 1
ATOM 838 N N . LYS A 1 100 ? -3.964 0.305 20.512 1.00 81.38 100 LYS A N 1
ATOM 839 C CA . LYS A 1 100 ? -2.720 -0.070 21.209 1.00 81.38 100 LYS A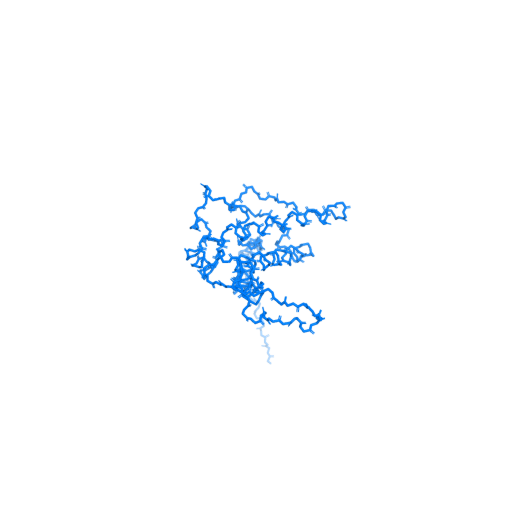 CA 1
ATOM 840 C C . LYS A 1 100 ? -2.067 -1.343 20.660 1.00 81.38 100 LYS A C 1
ATOM 842 O O . LYS A 1 100 ? -1.505 -2.136 21.411 1.00 81.38 100 LYS A O 1
ATOM 847 N N . GLY A 1 101 ? -2.121 -1.546 19.344 1.00 79.88 101 GLY A N 1
ATOM 848 C CA . GLY A 1 101 ? -1.455 -2.660 18.664 1.00 79.88 101 GLY A CA 1
ATOM 849 C C . GLY A 1 101 ? -2.302 -3.313 17.574 1.00 79.88 101 GLY A C 1
ATOM 850 O O . GLY A 1 101 ? -3.389 -2.847 17.238 1.00 79.88 101 GLY A O 1
ATOM 851 N N . SER A 1 102 ? -1.805 -4.422 17.020 1.00 75.56 102 SER A N 1
ATOM 852 C CA . SER A 1 102 ? -2.398 -5.104 15.858 1.00 75.56 102 SER A CA 1
ATOM 853 C C . SER A 1 102 ? -3.779 -5.731 16.112 1.00 75.56 102 SER A C 1
ATOM 855 O O . SER A 1 102 ? -4.473 -6.056 15.151 1.00 75.56 102 SER A O 1
ATOM 857 N N . GLY A 1 103 ? -4.212 -5.858 17.370 1.00 75.69 103 GLY A N 1
ATOM 858 C CA . GLY A 1 103 ? -5.554 -6.329 17.733 1.00 75.69 103 GLY A CA 1
ATOM 859 C C . GLY A 1 103 ? -6.636 -5.238 17.782 1.00 75.69 103 GLY A C 1
ATOM 860 O O . GLY A 1 103 ? -7.815 -5.549 17.631 1.00 75.69 103 GLY A O 1
ATOM 861 N N . GLU A 1 104 ? -6.271 -3.961 17.941 1.00 79.25 104 GLU A N 1
ATOM 862 C CA . GLU A 1 104 ? -7.217 -2.877 18.262 1.00 79.25 104 GLU A CA 1
ATOM 863 C C . GLU A 1 104 ? -7.352 -1.829 17.149 1.00 79.25 104 GLU A C 1
ATOM 865 O O . GLU A 1 104 ? -6.329 -1.429 16.592 1.00 79.25 104 GLU A O 1
ATOM 870 N N . PRO A 1 105 ? -8.579 -1.364 16.799 1.00 83.00 105 PRO A N 1
ATOM 871 C CA . PRO A 1 105 ? -8.837 -0.371 15.741 1.00 83.00 105 PRO A CA 1
ATOM 872 C C . PRO A 1 105 ? -7.899 0.835 15.826 1.00 83.00 105 PRO A C 1
ATOM 874 O O . PRO A 1 105 ? -7.735 1.402 16.901 1.00 83.00 105 PRO A O 1
ATOM 877 N N . LEU A 1 106 ? -7.269 1.219 14.716 1.00 87.06 106 LEU A N 1
ATOM 878 C CA . LEU A 1 106 ? -6.347 2.350 14.678 1.00 87.06 106 LEU A CA 1
ATOM 879 C C . LEU A 1 106 ? -7.046 3.666 15.011 1.00 87.06 106 LEU A C 1
ATOM 881 O O . LEU A 1 106 ? -6.452 4.476 15.711 1.00 87.06 106 LEU A O 1
ATOM 885 N N . PHE A 1 107 ? -8.277 3.878 14.541 1.00 85.81 107 PHE A N 1
ATOM 886 C CA . PHE A 1 107 ? -9.020 5.134 14.722 1.00 85.81 107 PHE A CA 1
ATOM 887 C C . PHE A 1 107 ? -10.374 4.932 15.423 1.00 85.81 107 PHE A C 1
ATOM 889 O O . PHE A 1 107 ? -11.135 5.881 15.631 1.00 85.81 107 PHE A O 1
ATOM 896 N N . GLY A 1 108 ? -10.674 3.704 15.852 1.00 82.00 108 GLY A N 1
ATOM 897 C CA . GLY A 1 108 ? -11.844 3.406 16.674 1.00 82.00 108 GLY A CA 1
ATOM 898 C C . GLY A 1 108 ? -13.156 3.627 15.923 1.00 82.00 108 GLY A C 1
ATOM 899 O O . GLY A 1 108 ? -13.360 3.101 14.837 1.00 82.00 108 GLY A O 1
ATOM 900 N N . LYS A 1 109 ? -14.081 4.388 16.520 1.00 74.81 109 LYS A N 1
ATOM 901 C CA . LYS A 1 109 ? -15.405 4.657 15.928 1.00 74.81 109 LYS A CA 1
ATOM 902 C C . LYS A 1 109 ? -15.390 5.736 14.845 1.00 74.81 109 LYS A C 1
ATOM 904 O O . LYS A 1 109 ? -16.395 5.897 14.163 1.00 74.81 109 LYS A O 1
ATOM 909 N N . MET A 1 110 ? -14.293 6.481 14.700 1.00 79.62 110 MET A N 1
ATOM 910 C CA . MET A 1 110 ? -14.225 7.591 13.749 1.00 79.62 1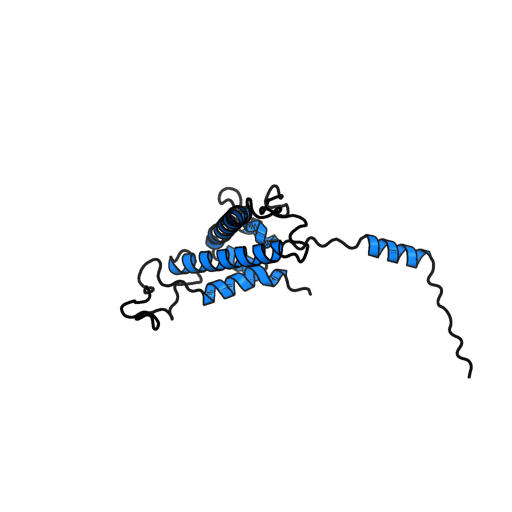10 MET A CA 1
ATOM 911 C C . MET A 1 110 ? -14.352 7.096 12.304 1.00 79.62 110 MET A C 1
ATOM 913 O O . MET A 1 110 ? -15.114 7.681 11.542 1.00 79.62 110 MET A O 1
ATOM 917 N N . THR A 1 111 ? -13.713 5.972 11.981 1.00 70.75 111 THR A N 1
ATOM 918 C CA . THR A 1 111 ? -13.795 5.294 10.675 1.00 70.75 111 THR A CA 1
ATOM 919 C C . THR A 1 111 ? -15.111 4.570 10.445 1.00 70.75 111 THR A C 1
ATOM 921 O O . THR A 1 111 ? -15.505 4.354 9.307 1.00 70.75 111 THR A O 1
ATOM 924 N N . ALA A 1 112 ? -15.821 4.225 11.522 1.00 66.12 112 ALA A N 1
ATOM 925 C CA . ALA A 1 112 ? -17.129 3.583 11.448 1.00 66.12 112 ALA A CA 1
ATOM 926 C C . ALA A 1 112 ? -18.257 4.556 11.056 1.00 66.12 112 ALA A C 1
ATOM 928 O O . ALA A 1 112 ? -19.395 4.132 10.868 1.00 66.12 112 ALA A O 1
ATOM 929 N N . GLN A 1 113 ? -17.969 5.857 10.967 1.00 67.06 113 GLN A N 1
ATOM 930 C CA . GLN A 1 113 ? -18.921 6.884 10.563 1.00 67.06 113 GLN A CA 1
ATOM 931 C C . GLN A 1 113 ? -18.545 7.415 9.178 1.00 67.06 113 GLN A C 1
ATOM 933 O O . GLN A 1 113 ? -17.386 7.731 8.921 1.00 67.06 113 GLN A O 1
ATOM 938 N N . SER A 1 114 ? -19.533 7.573 8.296 1.00 74.69 114 SER A N 1
ATOM 939 C CA . SER A 1 114 ? -19.368 8.194 6.977 1.00 74.69 114 SER A CA 1
ATOM 940 C C . SER A 1 114 ? -19.137 9.709 7.109 1.00 74.69 114 SER A C 1
ATOM 942 O O . SER A 1 114 ? -20.035 10.515 6.858 1.00 74.69 114 SER A O 1
ATOM 944 N N . ASN A 1 115 ? -17.948 10.100 7.568 1.00 85.00 115 ASN A N 1
ATOM 945 C CA . ASN A 1 115 ? -17.536 11.488 7.778 1.00 85.00 115 ASN A CA 1
ATOM 946 C C . ASN A 1 115 ? -16.424 11.911 6.800 1.00 85.00 115 ASN A C 1
ATOM 948 O O . ASN A 1 115 ? -15.837 11.095 6.081 1.00 85.00 115 ASN A O 1
ATOM 952 N N . ARG A 1 116 ? -16.165 13.223 6.740 1.00 89.12 116 ARG A N 1
ATOM 953 C CA . ARG A 1 116 ? -15.220 13.822 5.782 1.00 89.12 116 ARG A CA 1
ATOM 954 C C . ARG A 1 116 ? -13.784 13.407 6.081 1.00 89.12 116 ARG A C 1
ATOM 956 O O . ARG A 1 116 ? -12.996 13.186 5.168 1.00 89.12 116 ARG A O 1
ATOM 963 N N . GLU A 1 117 ? -13.465 13.281 7.359 1.00 88.75 117 GLU A N 1
ATOM 964 C CA . GLU A 1 117 ? -12.151 12.922 7.866 1.00 88.75 117 GLU A CA 1
ATOM 965 C C . GLU A 1 117 ? -11.796 11.472 7.492 1.00 88.75 117 GLU A C 1
ATOM 967 O O . GLU A 1 117 ? -10.669 11.194 7.085 1.00 88.75 117 GLU A O 1
ATOM 972 N N . SER A 1 118 ? -12.770 10.558 7.542 1.00 88.19 118 SER A N 1
ATOM 973 C CA . SER A 1 118 ? -12.602 9.173 7.091 1.00 88.19 118 SER A CA 1
ATOM 974 C C . SER A 1 118 ? -12.402 9.125 5.585 1.00 88.19 118 SER A C 1
ATOM 976 O O . SER A 1 118 ? -11.436 8.523 5.128 1.00 88.19 118 SER A O 1
ATOM 978 N N . ALA A 1 119 ? -13.235 9.824 4.805 1.00 89.75 119 ALA A N 1
ATOM 979 C CA . ALA A 1 119 ? -13.058 9.905 3.353 1.00 89.75 119 ALA A CA 1
ATOM 980 C C . ALA A 1 119 ? -11.654 10.416 2.974 1.00 89.75 119 ALA A C 1
ATOM 982 O O . ALA A 1 119 ? -11.006 9.861 2.084 1.00 89.75 119 ALA A O 1
ATOM 983 N N . PHE A 1 120 ? -11.148 11.420 3.698 1.00 91.38 120 PHE A N 1
ATOM 984 C CA . PHE A 1 120 ? -9.782 11.913 3.543 1.00 91.38 120 PHE A CA 1
ATOM 985 C C . PHE A 1 120 ? -8.729 10.846 3.882 1.00 91.38 120 PHE A C 1
ATOM 987 O O . PHE A 1 120 ? -7.807 10.639 3.094 1.00 91.38 120 PHE A O 1
ATOM 994 N N . LEU A 1 121 ? -8.868 10.128 5.003 1.00 91.44 121 LEU A N 1
ATOM 995 C CA . LEU A 1 121 ? -7.958 9.035 5.372 1.00 91.44 121 LEU A CA 1
ATOM 996 C C . LEU A 1 121 ? -7.925 7.914 4.333 1.00 91.44 121 LEU A C 1
ATOM 998 O O . LEU A 1 121 ? -6.843 7.446 3.977 1.00 91.44 121 LEU A O 1
ATOM 1002 N N . PHE A 1 122 ? -9.083 7.477 3.840 1.00 91.00 122 PHE A N 1
ATOM 1003 C CA . PHE A 1 122 ? -9.166 6.452 2.802 1.00 91.00 122 PHE A CA 1
ATOM 1004 C C . PHE A 1 122 ? -8.485 6.915 1.516 1.00 91.00 122 PHE A C 1
ATOM 1006 O O . PHE A 1 122 ? -7.663 6.183 0.967 1.00 91.00 122 PHE A O 1
ATOM 1013 N N . ALA A 1 123 ? -8.748 8.144 1.066 1.00 94.00 123 ALA A N 1
ATOM 1014 C CA . ALA A 1 123 ? -8.091 8.701 -0.113 1.00 94.00 123 ALA A CA 1
ATOM 1015 C C . ALA A 1 123 ? -6.565 8.784 0.069 1.00 94.00 123 ALA A C 1
ATOM 1017 O O . ALA A 1 123 ? -5.809 8.350 -0.803 1.00 94.00 123 ALA A O 1
ATOM 1018 N N . LEU A 1 124 ? -6.107 9.280 1.221 1.00 95.44 124 LEU A N 1
ATOM 1019 C CA . LEU A 1 124 ? -4.688 9.452 1.523 1.00 95.44 124 LEU A CA 1
ATOM 1020 C C . LEU A 1 124 ? -3.950 8.112 1.632 1.00 95.44 124 LEU A C 1
ATOM 1022 O O . LEU A 1 124 ? -2.882 7.946 1.046 1.00 95.44 124 LEU A O 1
ATOM 1026 N N . THR A 1 125 ? -4.523 7.138 2.342 1.00 95.12 125 THR A N 1
ATOM 1027 C CA . THR A 1 125 ? -3.941 5.791 2.466 1.00 95.12 125 THR A CA 1
ATOM 1028 C C . THR A 1 125 ? -3.933 5.054 1.133 1.00 95.12 125 THR A C 1
ATOM 1030 O O . THR A 1 125 ? -2.915 4.463 0.781 1.00 95.12 125 THR A O 1
ATOM 1033 N N . THR A 1 126 ? -5.007 5.152 0.345 1.00 95.62 126 THR A N 1
ATOM 1034 C CA . THR A 1 126 ? -5.071 4.592 -1.014 1.00 95.62 126 THR A CA 1
ATOM 1035 C C . THR A 1 126 ? -3.967 5.172 -1.891 1.00 95.62 126 THR A C 1
ATOM 1037 O O . THR A 1 126 ? -3.232 4.421 -2.532 1.00 95.62 126 THR A O 1
ATOM 1040 N N . ALA A 1 127 ? -3.807 6.499 -1.896 1.00 97.38 127 ALA A N 1
ATOM 1041 C CA . ALA A 1 127 ? -2.776 7.175 -2.676 1.00 97.38 127 ALA A CA 1
ATOM 1042 C C . ALA A 1 127 ? -1.361 6.766 -2.238 1.00 97.38 127 ALA A C 1
ATOM 1044 O O . ALA A 1 127 ? -0.510 6.488 -3.087 1.00 97.38 127 ALA A O 1
ATOM 1045 N N . ALA A 1 128 ? -1.119 6.673 -0.928 1.00 97.81 128 ALA A N 1
ATOM 1046 C CA . ALA A 1 128 ? 0.162 6.237 -0.383 1.00 97.81 128 ALA A CA 1
ATOM 1047 C C . ALA A 1 128 ? 0.496 4.795 -0.787 1.00 97.81 128 ALA A C 1
ATOM 1049 O O . ALA A 1 128 ? 1.606 4.533 -1.246 1.00 97.81 128 ALA A O 1
ATOM 1050 N N . VAL A 1 129 ? -0.468 3.870 -0.690 1.00 97.88 129 VAL A N 1
ATOM 1051 C CA . VAL A 1 129 ? -0.284 2.470 -1.105 1.00 97.88 129 VAL A CA 1
ATOM 1052 C C . VAL A 1 129 ? 0.002 2.375 -2.602 1.00 97.88 129 VAL A C 1
ATOM 1054 O O . VAL A 1 129 ? 0.954 1.702 -2.987 1.00 97.88 129 VAL A O 1
ATOM 1057 N N . VAL A 1 130 ? -0.763 3.074 -3.451 1.00 98.19 130 VAL A N 1
ATOM 1058 C CA . VAL A 1 130 ? -0.532 3.084 -4.907 1.00 98.19 130 VAL A CA 1
ATOM 1059 C C . VAL A 1 130 ? 0.878 3.578 -5.228 1.00 98.19 130 VAL A C 1
ATOM 1061 O O . VAL A 1 130 ? 1.600 2.922 -5.974 1.00 98.19 130 VAL A O 1
ATOM 1064 N N . ARG A 1 131 ? 1.298 4.701 -4.638 1.00 97.94 131 ARG A N 1
ATOM 1065 C CA . ARG A 1 131 ? 2.642 5.259 -4.833 1.00 97.94 131 ARG A CA 1
ATOM 1066 C C . ARG A 1 131 ? 3.734 4.292 -4.373 1.00 97.94 131 ARG A C 1
ATOM 1068 O O . ARG A 1 131 ? 4.692 4.074 -5.109 1.00 97.94 131 ARG A O 1
ATOM 1075 N N . ALA A 1 132 ? 3.612 3.742 -3.167 1.00 98.25 132 ALA A N 1
ATOM 1076 C CA . ALA A 1 132 ? 4.630 2.872 -2.586 1.00 98.25 132 ALA A CA 1
ATOM 1077 C C . ALA A 1 132 ? 4.779 1.567 -3.373 1.00 98.25 132 ALA A C 1
ATOM 1079 O O . ALA A 1 132 ? 5.896 1.172 -3.692 1.00 98.25 132 ALA A O 1
ATOM 1080 N N . VAL A 1 133 ? 3.663 0.937 -3.749 1.00 98.25 133 VAL A N 1
ATOM 1081 C CA . VAL A 1 133 ? 3.672 -0.295 -4.547 1.00 98.25 133 VAL A CA 1
ATOM 1082 C C . VAL A 1 133 ? 4.219 -0.034 -5.946 1.00 98.25 133 VAL A C 1
ATOM 1084 O O . VAL A 1 133 ? 5.064 -0.795 -6.400 1.00 98.25 133 VAL A O 1
ATOM 1087 N N . ALA A 1 134 ? 3.809 1.048 -6.617 1.00 97.44 134 ALA A N 1
ATOM 1088 C CA . ALA A 1 134 ? 4.318 1.363 -7.953 1.00 97.44 134 ALA A CA 1
ATOM 1089 C C . ALA A 1 134 ? 5.843 1.555 -7.960 1.00 97.44 134 ALA A C 1
ATOM 1091 O O . ALA A 1 134 ? 6.516 1.033 -8.849 1.00 97.44 134 ALA A O 1
ATOM 1092 N N . ARG A 1 135 ? 6.377 2.228 -6.932 1.00 96.56 135 ARG A N 1
ATOM 1093 C CA . ARG A 1 135 ? 7.822 2.409 -6.739 1.00 96.56 135 ARG A CA 1
ATOM 1094 C C . ARG A 1 135 ? 8.552 1.128 -6.372 1.00 96.56 135 ARG A C 1
ATOM 1096 O O . ARG A 1 135 ? 9.640 0.878 -6.872 1.00 96.56 135 ARG A O 1
ATOM 1103 N N . ALA A 1 136 ? 7.968 0.306 -5.506 1.00 97.25 136 ALA A N 1
ATOM 1104 C CA . ALA A 1 136 ? 8.549 -0.985 -5.159 1.00 97.25 136 ALA A CA 1
ATOM 1105 C C . ALA A 1 136 ? 8.624 -1.901 -6.397 1.00 97.25 136 ALA A C 1
ATOM 1107 O O . ALA A 1 136 ? 9.632 -2.569 -6.608 1.00 97.25 136 ALA A O 1
ATOM 1108 N N . CYS A 1 137 ? 7.611 -1.857 -7.270 1.00 96.50 137 CYS A N 1
ATOM 1109 C CA . CYS A 1 137 ? 7.615 -2.560 -8.554 1.00 96.50 137 CYS A CA 1
ATOM 1110 C C . CYS A 1 137 ? 8.699 -2.047 -9.513 1.00 96.50 137 CYS A C 1
ATOM 1112 O O . CYS A 1 137 ? 9.400 -2.848 -10.127 1.00 96.50 137 CYS A O 1
ATOM 1114 N N . SER A 1 138 ? 8.854 -0.728 -9.664 1.00 95.50 138 SER A N 1
ATOM 1115 C CA . SER A 1 138 ? 9.873 -0.158 -10.559 1.00 95.50 138 SER A CA 1
ATOM 1116 C C . SER A 1 138 ? 11.303 -0.345 -10.041 1.00 95.50 138 SER A C 1
ATOM 1118 O O . SER A 1 138 ? 12.237 -0.427 -10.839 1.00 95.50 138 SER A O 1
ATOM 1120 N N . ALA A 1 139 ? 11.472 -0.472 -8.724 1.00 94.69 139 ALA A N 1
ATOM 1121 C CA . ALA A 1 139 ? 12.729 -0.827 -8.073 1.00 94.69 139 ALA A CA 1
ATOM 1122 C C . ALA A 1 139 ? 13.014 -2.343 -8.048 1.00 94.69 139 ALA A C 1
ATOM 1124 O O . ALA A 1 139 ? 14.060 -2.749 -7.552 1.00 94.69 139 ALA A O 1
ATOM 1125 N N . GLY A 1 140 ? 12.101 -3.191 -8.540 1.00 93.94 140 GLY A N 1
ATOM 1126 C CA . GLY A 1 140 ? 12.272 -4.650 -8.523 1.00 93.94 140 GLY A CA 1
ATOM 1127 C C . GLY A 1 140 ? 12.213 -5.278 -7.123 1.00 93.94 140 GLY A C 1
ATOM 1128 O O . GLY A 1 140 ? 12.705 -6.383 -6.925 1.00 93.94 140 GLY A O 1
ATOM 1129 N N . GLN A 1 141 ? 11.623 -4.583 -6.146 1.00 95.62 141 GLN A N 1
ATOM 1130 C CA . GLN A 1 141 ? 11.463 -5.070 -4.768 1.00 95.62 141 GLN A CA 1
ATOM 1131 C C . GLN A 1 141 ? 10.322 -6.083 -4.617 1.00 95.62 141 GLN A C 1
ATOM 1133 O O . GLN A 1 141 ? 10.258 -6.780 -3.609 1.00 95.62 141 GLN A O 1
ATOM 1138 N N . LEU A 1 142 ? 9.407 -6.126 -5.587 1.00 96.94 142 LEU A N 1
ATOM 1139 C CA . LEU A 1 142 ? 8.247 -7.010 -5.616 1.00 96.94 142 LEU A CA 1
ATOM 1140 C C . LEU A 1 142 ? 8.350 -7.925 -6.838 1.00 96.94 142 LEU A C 1
ATOM 1142 O O . LEU A 1 142 ? 8.700 -7.486 -7.930 1.00 96.94 142 LEU A O 1
ATOM 1146 N N . SER A 1 143 ? 8.034 -9.196 -6.644 1.00 94.75 143 SER A N 1
ATOM 1147 C CA . SER A 1 143 ? 8.294 -10.290 -7.586 1.00 94.75 143 SER A CA 1
ATOM 1148 C C . SER A 1 143 ? 7.255 -10.439 -8.698 1.00 94.75 143 SER A C 1
ATOM 1150 O O . SER A 1 143 ? 7.550 -10.989 -9.757 1.00 94.75 143 SER A O 1
ATOM 1152 N N . ASP A 1 144 ? 6.032 -9.960 -8.481 1.00 93.50 144 ASP A N 1
ATOM 1153 C CA . ASP A 1 144 ? 4.892 -10.180 -9.378 1.00 93.50 144 ASP A CA 1
ATOM 1154 C C . ASP A 1 144 ? 4.451 -8.917 -10.137 1.00 93.50 144 ASP A C 1
ATOM 1156 O O . ASP A 1 144 ? 3.332 -8.840 -10.664 1.00 93.50 144 ASP A O 1
ATOM 1160 N N . CYS A 1 145 ? 5.343 -7.930 -10.197 1.00 95.06 145 CYS A N 1
ATOM 1161 C CA . CYS A 1 145 ? 5.192 -6.710 -10.969 1.00 95.06 145 CYS A CA 1
ATOM 1162 C C . CYS A 1 145 ? 6.532 -6.188 -11.486 1.00 95.06 145 CYS A C 1
ATOM 1164 O O . CYS A 1 145 ? 7.602 -6.676 -11.141 1.00 95.06 145 CYS A O 1
ATOM 1166 N N . SER A 1 146 ? 6.449 -5.175 -12.342 1.00 94.06 146 SER A N 1
ATOM 1167 C CA . SER A 1 146 ? 7.592 -4.503 -12.947 1.00 94.06 146 SER A CA 1
ATOM 1168 C C . SER A 1 146 ? 7.324 -3.003 -13.059 1.00 94.06 146 SER A C 1
ATOM 1170 O O . SER A 1 146 ? 6.193 -2.541 -12.867 1.00 94.06 146 SER A O 1
ATOM 1172 N N . CYS A 1 147 ? 8.345 -2.253 -13.464 1.00 94.50 147 CYS A N 1
ATOM 1173 C CA . CYS A 1 147 ? 8.190 -0.929 -14.070 1.00 94.50 147 CYS A CA 1
ATOM 1174 C C . CYS A 1 147 ? 7.151 -0.928 -15.214 1.00 94.50 147 CYS A C 1
ATOM 1176 O O . CYS A 1 147 ? 6.786 -1.977 -15.760 1.00 94.50 147 CYS A O 1
ATOM 1178 N N . ASP A 1 148 ? 6.666 0.259 -15.568 1.00 94.12 148 ASP A N 1
ATOM 1179 C CA . ASP A 1 148 ? 5.657 0.466 -16.602 1.00 94.12 148 ASP A CA 1
ATOM 1180 C C . ASP A 1 148 ? 6.251 0.252 -18.007 1.00 94.12 148 ASP A C 1
ATOM 1182 O O . ASP A 1 148 ? 7.079 1.053 -18.456 1.00 94.12 148 ASP A O 1
ATOM 1186 N N . PRO A 1 149 ? 5.837 -0.800 -18.739 1.00 86.62 149 PRO A N 1
ATOM 1187 C CA . PRO A 1 149 ? 6.361 -1.061 -20.072 1.00 86.62 149 PRO A CA 1
ATOM 1188 C C . PRO A 1 149 ? 5.842 -0.072 -21.127 1.00 86.62 149 PRO A C 1
ATOM 1190 O O . PRO A 1 149 ? 6.455 0.045 -22.191 1.00 86.62 149 PRO A O 1
ATOM 1193 N N . GLU A 1 150 ? 4.735 0.628 -20.864 1.00 86.94 150 GLU A N 1
ATOM 1194 C CA . GLU A 1 150 ? 4.130 1.587 -21.795 1.00 86.94 150 GLU A CA 1
ATOM 1195 C C . GLU A 1 150 ? 4.816 2.959 -21.726 1.00 86.94 150 GLU A C 1
ATOM 1197 O O . GLU A 1 150 ? 4.753 3.746 -22.671 1.00 86.94 150 GLU A O 1
ATOM 1202 N N . LYS A 1 151 ? 5.506 3.262 -20.621 1.00 86.00 151 LYS A N 1
ATOM 1203 C CA . LYS A 1 151 ? 6.228 4.523 -20.410 1.00 86.00 151 LYS A CA 1
ATOM 1204 C C . LYS A 1 151 ? 7.675 4.401 -20.868 1.00 86.00 151 LYS A C 1
ATOM 1206 O O . LYS A 1 151 ? 8.599 4.272 -20.070 1.00 86.00 151 LYS A O 1
ATOM 1211 N N . ARG A 1 152 ? 7.870 4.443 -22.187 1.00 82.62 152 ARG A N 1
ATOM 1212 C CA . ARG A 1 152 ? 9.191 4.439 -22.835 1.00 82.62 152 ARG A CA 1
ATOM 1213 C C . ARG A 1 152 ? 9.280 5.541 -23.886 1.00 82.62 152 ARG A C 1
ATOM 1215 O O . ARG A 1 152 ? 8.279 5.909 -24.491 1.00 82.62 152 ARG A O 1
ATOM 1222 N N . GLY A 1 153 ? 10.491 6.042 -24.117 1.00 83.19 153 GLY A N 1
ATOM 1223 C CA . GLY A 1 153 ? 10.746 7.058 -25.139 1.00 83.19 153 GLY A CA 1
ATOM 1224 C C . GLY A 1 153 ? 10.296 8.472 -24.740 1.00 83.19 153 GLY A C 1
ATOM 1225 O O . GLY A 1 153 ? 10.144 8.752 -23.548 1.00 83.19 153 GLY A O 1
ATOM 1226 N N . PRO A 1 154 ? 10.140 9.389 -25.713 1.00 84.81 154 PRO A N 1
ATOM 1227 C CA . PRO A 1 154 ? 9.820 10.791 -25.454 1.00 84.81 154 PRO A CA 1
ATOM 1228 C C . PRO A 1 154 ? 8.492 10.986 -24.719 1.00 84.81 154 PRO A C 1
ATOM 1230 O O . PRO A 1 154 ? 7.488 10.336 -25.011 1.00 84.81 154 PRO A O 1
ATOM 1233 N N . VAL A 1 155 ? 8.467 11.927 -23.780 1.00 86.94 155 VAL A N 1
ATOM 1234 C CA . VAL A 1 155 ? 7.242 12.326 -23.088 1.00 86.94 155 VAL A CA 1
ATOM 1235 C C . VAL A 1 155 ? 6.427 13.219 -24.023 1.00 86.94 155 VAL A C 1
ATOM 1237 O O . VAL A 1 155 ? 6.845 14.327 -24.348 1.00 86.94 155 VAL A O 1
ATOM 1240 N N . HIS A 1 156 ? 5.237 12.766 -24.430 1.00 82.31 156 HIS A N 1
ATOM 1241 C CA . HIS A 1 156 ? 4.385 13.492 -25.386 1.00 82.31 156 HIS A CA 1
ATOM 1242 C C . HIS A 1 156 ? 4.073 14.947 -24.990 1.00 82.31 156 HIS A C 1
ATOM 1244 O O . HIS A 1 156 ? 3.880 15.784 -25.865 1.00 82.31 156 HIS A O 1
ATOM 1250 N N . SER A 1 157 ? 4.019 15.256 -23.692 1.00 81.38 157 SER A N 1
ATOM 1251 C CA . SER A 1 157 ? 3.698 16.590 -23.171 1.00 81.38 157 SER A CA 1
ATOM 1252 C C . SER A 1 157 ? 4.915 17.484 -22.903 1.00 81.38 157 SER A C 1
ATOM 1254 O O . SER A 1 157 ? 4.732 18.652 -22.567 1.00 81.38 157 SER A O 1
ATOM 1256 N N . LEU A 1 158 ? 6.144 16.964 -23.008 1.00 83.88 158 LEU A N 1
ATOM 1257 C CA . LEU A 1 158 ? 7.366 17.668 -22.612 1.00 83.88 158 LEU A CA 1
ATOM 1258 C C . LEU A 1 158 ? 8.484 17.418 -23.627 1.00 83.88 158 LEU A C 1
ATOM 1260 O O . LEU A 1 158 ? 9.133 16.372 -23.624 1.00 83.88 158 LEU A O 1
ATOM 1264 N N . SER A 1 159 ? 8.741 18.418 -24.473 1.00 86.00 159 SER A N 1
ATOM 1265 C CA . SER A 1 159 ? 9.843 18.368 -25.439 1.00 86.00 159 SER A CA 1
ATOM 1266 C C . SER A 1 159 ? 11.187 18.152 -24.729 1.00 86.00 159 SER A C 1
ATOM 1268 O O . SER A 1 159 ? 11.433 18.709 -23.656 1.00 86.00 159 SER A O 1
ATOM 1270 N N . GLY A 1 160 ? 12.042 17.303 -25.302 1.00 87.06 160 GLY A N 1
ATOM 1271 C CA . GLY A 1 160 ? 13.371 16.978 -24.767 1.00 87.06 160 GLY A CA 1
ATOM 1272 C C . GLY A 1 160 ? 13.395 16.039 -23.554 1.00 87.06 160 GLY A C 1
ATOM 1273 O O . GLY A 1 160 ? 14.478 15.667 -23.111 1.00 87.06 160 GLY A O 1
ATOM 1274 N N . HIS A 1 161 ? 12.242 15.621 -23.027 1.00 87.62 161 HIS A N 1
ATOM 1275 C CA . HIS A 1 161 ? 12.170 14.705 -21.888 1.00 87.62 161 HIS A CA 1
ATOM 1276 C C . HIS A 1 161 ? 11.825 13.292 -22.355 1.00 87.62 161 HIS A C 1
ATOM 1278 O O . HIS A 1 161 ? 11.018 13.104 -23.267 1.00 87.62 161 HIS A O 1
ATOM 1284 N N . THR A 1 162 ? 12.416 12.285 -21.716 1.00 88.94 162 THR A N 1
ATOM 1285 C CA . THR A 1 162 ? 12.133 10.871 -21.985 1.00 88.94 162 THR A CA 1
ATOM 1286 C C . THR A 1 162 ? 11.725 10.163 -20.703 1.00 88.94 162 THR A C 1
ATOM 1288 O O . THR A 1 162 ? 12.160 10.520 -19.607 1.00 88.94 162 THR A O 1
ATOM 1291 N N . TRP A 1 163 ? 10.850 9.171 -20.837 1.00 89.06 163 TRP A N 1
ATOM 1292 C CA . TRP A 1 163 ? 10.512 8.282 -19.738 1.00 89.06 163 TRP A CA 1
ATOM 1293 C C . TRP A 1 163 ? 11.732 7.477 -19.314 1.00 89.06 163 TRP A C 1
ATOM 1295 O O . TRP A 1 163 ? 12.511 7.023 -20.155 1.00 89.06 163 TRP A O 1
ATOM 1305 N N . ARG A 1 164 ? 11.863 7.259 -18.003 1.00 89.12 164 ARG A N 1
ATOM 1306 C CA . ARG A 1 164 ? 12.925 6.413 -17.467 1.00 89.12 164 ARG A CA 1
ATOM 1307 C C . ARG A 1 164 ? 12.648 4.967 -17.883 1.00 89.12 164 ARG A C 1
ATOM 1309 O O . ARG A 1 164 ? 11.578 4.443 -17.545 1.00 89.12 164 ARG A O 1
ATOM 1316 N N . PRO A 1 165 ? 13.556 4.333 -18.630 1.00 87.38 165 PRO A N 1
ATOM 1317 C CA . PRO A 1 165 ? 13.314 3.006 -19.153 1.00 87.38 165 PRO A CA 1
ATOM 1318 C C . PRO A 1 165 ? 13.478 1.948 -18.049 1.00 87.38 165 PRO A C 1
ATOM 1320 O O . PRO A 1 165 ? 13.969 2.217 -16.954 1.00 87.38 165 PRO A O 1
ATOM 1323 N N . CYS A 1 166 ? 12.966 0.755 -18.331 1.00 89.25 166 CYS A N 1
ATOM 1324 C CA . CYS A 1 166 ? 12.836 -0.359 -17.388 1.00 89.25 166 CYS A CA 1
ATOM 1325 C C . CYS A 1 166 ? 14.122 -1.156 -17.146 1.00 89.25 166 CYS A C 1
ATOM 1327 O O . CYS A 1 166 ? 14.200 -1.928 -16.201 1.00 89.25 166 CYS A O 1
ATOM 1329 N N . ASP A 1 167 ? 15.087 -1.026 -18.047 1.00 84.44 167 ASP A N 1
ATOM 1330 C CA . ASP A 1 167 ? 16.419 -1.627 -17.982 1.00 84.44 167 ASP A CA 1
ATOM 1331 C C . ASP A 1 167 ? 17.326 -0.946 -16.945 1.00 84.44 167 ASP A C 1
ATOM 1333 O O . ASP A 1 167 ? 18.384 -1.472 -16.608 1.00 84.44 167 ASP A O 1
ATOM 1337 N N . ILE A 1 168 ? 16.901 0.201 -16.410 1.00 82.75 168 ILE A N 1
ATOM 1338 C CA . ILE A 1 168 ? 17.575 0.918 -15.332 1.00 82.75 168 ILE A CA 1
ATOM 1339 C C . ILE A 1 168 ? 16.789 0.710 -14.035 1.00 82.75 168 ILE A C 1
ATOM 1341 O O . ILE A 1 168 ? 15.558 0.767 -14.024 1.00 82.75 168 ILE A O 1
ATOM 1345 N N . GLU A 1 169 ? 17.503 0.531 -12.923 1.00 79.44 169 GLU A N 1
ATOM 1346 C CA . GLU A 1 169 ? 16.905 0.468 -11.588 1.00 79.44 169 GLU A CA 1
ATOM 1347 C C . GLU A 1 169 ? 15.999 1.684 -11.325 1.00 79.44 169 GLU A C 1
ATOM 1349 O O . GLU A 1 169 ? 16.367 2.835 -11.603 1.00 79.44 169 GLU A O 1
ATOM 1354 N N . GLY A 1 170 ? 14.796 1.431 -10.802 1.00 80.50 170 GLY A N 1
ATOM 1355 C CA . GLY A 1 170 ? 13.813 2.476 -10.533 1.00 80.50 170 GLY A CA 1
ATOM 1356 C C . GLY A 1 170 ? 13.250 3.098 -11.807 1.00 80.50 170 GLY A C 1
ATOM 1357 O O . GLY A 1 170 ? 13.130 4.320 -11.867 1.00 80.50 170 GLY A O 1
ATOM 1358 N N . GLY A 1 171 ? 12.982 2.286 -12.839 1.00 90.44 171 GLY A N 1
ATOM 1359 C CA . GLY A 1 171 ? 12.326 2.695 -14.089 1.00 90.44 171 GLY A CA 1
ATOM 1360 C C . GLY A 1 171 ? 10.965 3.379 -13.878 1.00 90.44 171 GLY A C 1
ATOM 1361 O O . GLY A 1 171 ? 10.559 3.681 -12.761 1.00 90.44 171 GLY A O 1
ATOM 1362 N N . SER A 1 172 ? 10.222 3.653 -14.949 1.00 94.19 172 SER A N 1
ATOM 1363 C CA . SER A 1 172 ? 8.921 4.331 -14.807 1.00 94.19 172 SER A CA 1
ATOM 1364 C C . SER A 1 172 ? 7.938 3.535 -13.926 1.00 94.19 172 SER A C 1
ATOM 1366 O O . SER A 1 172 ? 7.792 2.325 -14.082 1.00 94.19 172 SER A O 1
ATOM 1368 N N . ASP A 1 173 ? 7.255 4.211 -12.999 1.00 95.19 173 ASP A N 1
ATOM 1369 C CA . ASP A 1 173 ? 6.320 3.598 -12.044 1.00 95.19 173 ASP A CA 1
ATOM 1370 C C . ASP A 1 173 ? 5.059 3.043 -12.736 1.00 95.19 173 ASP A C 1
ATOM 1372 O O . ASP A 1 173 ? 4.353 3.768 -13.438 1.00 95.19 173 ASP A O 1
ATOM 1376 N N . ASN A 1 174 ? 4.712 1.775 -12.480 1.00 95.56 174 ASN A N 1
ATOM 1377 C CA . ASN A 1 174 ? 3.520 1.130 -13.047 1.00 95.56 174 ASN A CA 1
ATOM 1378 C C . ASN A 1 174 ? 2.254 1.422 -12.226 1.00 95.56 174 ASN A C 1
ATOM 1380 O O . ASN A 1 174 ? 1.788 0.611 -11.416 1.00 95.56 174 ASN A O 1
ATOM 1384 N N . LEU A 1 175 ? 1.672 2.601 -12.451 1.00 95.75 175 LEU A N 1
ATOM 1385 C CA . LEU A 1 175 ? 0.472 3.052 -11.736 1.00 95.75 175 LEU A CA 1
ATOM 1386 C C . LEU A 1 175 ? -0.764 2.196 -12.038 1.00 95.75 175 LEU A C 1
ATOM 1388 O O . LEU A 1 175 ? -1.614 2.020 -11.165 1.00 95.75 175 LEU A O 1
ATOM 1392 N N . ASN A 1 176 ? -0.868 1.630 -13.243 1.00 95.94 176 ASN A N 1
ATOM 1393 C CA . ASN A 1 176 ? -1.988 0.768 -13.623 1.00 95.94 176 ASN A CA 1
ATOM 1394 C C . ASN A 1 176 ? -2.027 -0.506 -12.774 1.00 95.94 176 ASN A C 1
ATOM 1396 O O . ASN A 1 176 ? -3.091 -0.902 -12.285 1.00 95.94 176 ASN A O 1
ATOM 1400 N N . PHE A 1 177 ? -0.868 -1.135 -12.577 1.00 96.62 177 PHE A N 1
ATOM 1401 C CA . PHE A 1 177 ? -0.733 -2.277 -11.685 1.00 96.62 177 PHE A CA 1
ATOM 1402 C C . PHE A 1 177 ? -1.041 -1.885 -10.235 1.00 96.62 177 PHE A C 1
ATOM 1404 O O . PHE A 1 177 ? -1.899 -2.502 -9.600 1.00 96.62 177 PHE A O 1
ATOM 1411 N N . ALA A 1 178 ? -0.402 -0.826 -9.730 1.00 97.25 178 ALA A N 1
ATOM 1412 C CA . ALA A 1 178 ? -0.538 -0.422 -8.334 1.00 97.25 178 ALA A CA 1
ATOM 1413 C C . ALA A 1 178 ? -1.970 0.012 -7.971 1.00 97.25 178 ALA A C 1
ATOM 1415 O O . ALA A 1 178 ? -2.458 -0.308 -6.888 1.00 97.25 178 ALA A O 1
ATOM 1416 N N . ASN A 1 179 ? -2.692 0.661 -8.891 1.00 96.44 179 ASN A N 1
ATOM 1417 C CA . ASN A 1 179 ? -4.105 1.001 -8.716 1.00 96.44 179 ASN A CA 1
ATOM 1418 C C . ASN A 1 179 ? -4.981 -0.261 -8.614 1.00 96.44 179 ASN A C 1
ATOM 1420 O O . ASN A 1 179 ? -5.801 -0.382 -7.706 1.00 96.44 179 ASN A O 1
ATOM 1424 N N . LYS A 1 180 ? -4.768 -1.255 -9.489 1.00 95.88 180 LYS A N 1
ATOM 1425 C CA . LYS A 1 180 ? -5.477 -2.547 -9.409 1.00 95.88 180 LYS A CA 1
ATOM 1426 C C . LYS A 1 180 ? -5.159 -3.296 -8.114 1.00 95.88 180 LYS A C 1
ATOM 1428 O O . LYS A 1 180 ? -6.060 -3.900 -7.534 1.00 95.88 180 LYS A O 1
ATOM 1433 N N . PHE A 1 181 ? -3.903 -3.267 -7.668 1.00 96.25 181 PHE A N 1
ATOM 1434 C CA . PHE A 1 181 ? -3.493 -3.838 -6.386 1.00 96.25 181 PHE A CA 1
ATOM 1435 C C . PHE A 1 181 ? -4.226 -3.159 -5.221 1.00 96.25 181 PHE A C 1
ATOM 1437 O O . PHE A 1 181 ? -4.868 -3.845 -4.428 1.00 96.25 181 PHE A O 1
ATOM 1444 N N . SER A 1 182 ? -4.192 -1.823 -5.165 1.00 95.19 182 SER A N 1
ATOM 1445 C CA . SER A 1 182 ? -4.804 -1.037 -4.091 1.00 95.19 182 SER A CA 1
ATOM 1446 C C . SER A 1 182 ? -6.309 -1.287 -3.993 1.00 95.19 182 SER A C 1
ATOM 1448 O O . SER A 1 182 ? -6.801 -1.633 -2.925 1.00 95.19 182 SER A O 1
ATOM 1450 N N . LYS A 1 183 ? -7.030 -1.290 -5.121 1.00 92.62 183 LYS A N 1
ATOM 1451 C CA . LYS A 1 183 ? -8.460 -1.649 -5.155 1.00 92.62 183 LYS A CA 1
ATOM 1452 C C . LYS A 1 183 ? -8.747 -3.032 -4.568 1.00 92.62 183 LYS A C 1
ATOM 1454 O O . LYS A 1 183 ? -9.695 -3.209 -3.817 1.00 92.62 183 LYS A O 1
ATOM 1459 N N . ARG A 1 184 ? -7.917 -4.039 -4.862 1.00 92.56 184 ARG A N 1
ATOM 1460 C CA . ARG A 1 184 ? -8.092 -5.391 -4.290 1.00 92.56 184 ARG A CA 1
ATOM 1461 C C . ARG A 1 184 ? -7.799 -5.444 -2.793 1.00 92.56 184 ARG A C 1
ATOM 1463 O O . ARG A 1 184 ? -8.386 -6.275 -2.103 1.00 92.56 184 ARG A O 1
ATOM 1470 N N . LEU A 1 185 ? -6.870 -4.618 -2.316 1.00 92.31 185 LEU A N 1
ATOM 1471 C CA . LEU A 1 185 ? -6.521 -4.524 -0.900 1.00 92.31 185 LEU A CA 1
ATOM 1472 C C . LEU A 1 185 ? -7.609 -3.801 -0.103 1.00 92.31 185 LEU A C 1
ATOM 1474 O O . LEU A 1 185 ? -7.935 -4.244 0.992 1.00 92.31 185 LEU A O 1
ATOM 1478 N N . ILE A 1 186 ? -8.154 -2.718 -0.656 1.00 87.75 186 ILE A N 1
ATOM 1479 C CA . ILE A 1 186 ? -9.025 -1.779 0.054 1.00 87.75 186 ILE A CA 1
ATOM 1480 C C . ILE A 1 186 ? -10.504 -2.112 -0.179 1.00 87.75 186 ILE A C 1
ATOM 1482 O O . ILE A 1 186 ? -11.229 -2.352 0.783 1.00 87.75 186 ILE A O 1
ATOM 1486 N N . ASP A 1 187 ? -10.940 -2.222 -1.437 1.00 75.88 187 ASP A N 1
ATOM 1487 C CA . ASP A 1 187 ? -12.366 -2.266 -1.799 1.00 75.88 187 ASP A CA 1
ATOM 1488 C C . ASP A 1 187 ? -13.035 -3.610 -1.464 1.00 75.88 187 ASP A C 1
ATOM 1490 O O . ASP A 1 187 ? -14.243 -3.676 -1.248 1.00 75.88 187 ASP A O 1
ATOM 1494 N N . ARG A 1 188 ? -12.278 -4.717 -1.391 1.00 65.94 188 ARG A N 1
ATOM 1495 C CA . ARG A 1 188 ? -12.863 -6.055 -1.149 1.00 65.94 188 ARG A CA 1
ATOM 1496 C C . ARG A 1 188 ? -13.407 -6.242 0.274 1.00 65.94 188 ARG A C 1
ATOM 1498 O O . ARG A 1 188 ? -14.060 -7.245 0.546 1.00 65.94 188 ARG A O 1
ATOM 1505 N N . PHE A 1 189 ? -13.111 -5.310 1.175 1.00 59.09 189 PHE A N 1
ATOM 1506 C CA . PHE A 1 189 ? -13.640 -5.282 2.540 1.00 59.09 189 PHE A CA 1
ATOM 1507 C C . PHE A 1 189 ? -14.863 -4.378 2.695 1.00 59.09 189 PHE A C 1
ATOM 1509 O O . PHE A 1 189 ? -15.498 -4.404 3.744 1.00 59.09 189 PHE A O 1
ATOM 1516 N N . GLU A 1 190 ? -15.189 -3.618 1.650 1.00 56.69 190 GLU A N 1
ATOM 1517 C CA . GLU A 1 190 ? -16.264 -2.625 1.621 1.00 56.69 190 GLU A CA 1
ATOM 1518 C C . GLU A 1 190 ? -17.525 -3.157 0.918 1.00 56.69 190 GLU A C 1
ATOM 1520 O O . GLU A 1 190 ? -18.591 -2.549 0.986 1.00 56.69 190 GLU A O 1
ATOM 1525 N N . SER A 1 191 ? -17.436 -4.304 0.236 1.00 47.94 191 SER A N 1
ATOM 1526 C CA . SER A 1 191 ? -18.591 -4.951 -0.386 1.00 47.94 191 SER A CA 1
ATOM 1527 C C . SER A 1 191 ? -19.512 -5.546 0.682 1.00 47.94 191 SER A C 1
ATOM 1529 O O . SER A 1 191 ? -19.266 -6.645 1.179 1.00 47.94 191 SER A O 1
ATOM 1531 N N . CYS A 1 192 ? -20.575 -4.811 1.020 1.00 45.69 192 CYS A N 1
ATOM 1532 C CA . CYS A 1 192 ? -21.740 -5.337 1.724 1.00 45.69 192 CYS A CA 1
ATOM 1533 C C . CYS A 1 192 ? -22.323 -6.497 0.906 1.00 45.69 192 CYS A C 1
ATOM 1535 O O . CYS A 1 192 ? -22.748 -6.287 -0.231 1.00 45.69 192 CYS A O 1
ATOM 1537 N N . ASN A 1 193 ? -22.318 -7.699 1.476 1.00 36.00 193 ASN A N 1
ATOM 1538 C CA . ASN A 1 193 ? -23.005 -8.869 0.938 1.00 36.00 193 ASN A CA 1
ATOM 1539 C C . ASN A 1 193 ? -24.137 -9.250 1.888 1.00 36.00 193 ASN A C 1
ATOM 1541 O O . ASN A 1 193 ? -23.862 -9.271 3.111 1.00 36.00 193 ASN A O 1
#

InterPro domains:
  IPR005817 Wnt [PF00110] (60-190)
  IPR005817 Wnt [PR01349] (116-130)
  IPR005817 Wnt [PR01349] (135-148)
  IPR005817 Wnt [PTHR12027] (53-190)
  IPR005817 Wnt [SM00097] (54-193)

Secondary structure (DSSP, 8-state):
-----------HHHHHHHHHHHHT--------GGGGGGG--TTT--GGGGGGGS-HHHHHHHHH-TTHHHHHHHHHHHHHHHHHHHHTTT-S--------STTS-SSTTSTTS--HHHHHHHHHHHHHHHHHHHHHHHTT-STT--S-TT--SB-TTSTT-BPPPTTSTT-S--HHHHHHHHHHHHGGGT---

Sequence (193 aa):
MRWSVTVVLLPSALLLRLLLLLLVSPTHTFEPKWWRLYWYNPEKHAVHHFEPFLSDGMYRRFVQDPAYLPVVAGALREAFQLCRFHMQGQHYWNCPIVGKGSGEPLFGKMTAQSNRESAFLFALTTAAVVRAVARACSAGQLSDCSCDPEKRGPVHSLSGHTWRPCDIEGGSDNLNFANKFSKRLIDRFESCN

Radius of gyration: 23.62 Å; chains: 1; bounding box: 87×39×50 Å

pLDDT: mean 85.04, std 14.24, range [36.0, 98.25]

Foldseek 3Di:
DDDPPPDPPDDPVVVVVVVVVVVPPPLPQLQQLLLLLLQDDPVPDDLVNCVVRFDPVVSVQCVVPVLLSCLLNVLLVVLLVVQQVVCPPPHPDRSQQPDPHSVGRRRTNPCSDPDPSVVSSLVSSLVSQLVSVQQCQLQVVGPPHHADQVQAADDPVDPPDGFADSVDGRGHGDSVVSNVVSCNGPVVSVDDD

Organism: NCBI:txid2011161